Protein AF-A0A2E7RHI5-F1 (afdb_monomer_lite)

Foldseek 3Di:
DPDDQWDDQQLEIEGLDDDDDRDDLRQYQDQVLLNVCVVQLVLLFLVVLCNVCVVLLVDDLVVLCCFAEEEEDGNSLVVQSVSVSSNHVAYEYQYDPVSVVSSVSSPGDHHYDVDLVRPDPPAAGLEYEYGASQHDGDVVSVVSNVNRYDVNRDYHYGNYDPVCVVVNCVVVVVVVDDDPDDDDDPPPDD

Radius of gyration: 15.94 Å; chains: 1; bounding box: 48×42×31 Å

Sequence (190 aa):
MTSPESIAIGHIHLRWGGTETVPGESIAVELAEAADCRERWESDGALHALQAISPLSALPLEERNRLGILAVGPGAALTGLIAEALGCSRVDLVLHPDDRAAYQAAGGRATLHSRLEGVPDGRFFHYALQGCGNGEPDMNDSNLLRRRLKPEGTLTLFGFPESKLMEIFQSYSKLGFSLRGSGFQSLSMV

Secondary structure (DSSP, 8-state):
-PPPSEEEETTEEEESS--PPPPTT-EEEE-GGGGGGHHHHHHTTHHHHHHHHGGGGGS-HHHHTT-EEEEEETTHHHHHHHHHHTT-SEEEEEE-GGGHHHHHHTT--SEEESSGGGSPTT--EEEEEEE-TTSPPPHHHHHHHHHHEEEEEEEEEES--GGGHHHHHHHHHHTTPPP-----------

Structure (mmCIF, N/CA/C/O backbone):
data_AF-A0A2E7RHI5-F1
#
_entry.id   AF-A0A2E7RHI5-F1
#
loop_
_atom_site.group_PDB
_atom_site.id
_atom_site.type_symbol
_atom_site.label_atom_id
_atom_site.label_alt_id
_atom_site.label_comp_id
_atom_site.label_asym_id
_atom_site.label_entity_id
_atom_site.label_seq_id
_atom_site.pdbx_PDB_ins_code
_atom_site.Cartn_x
_atom_site.Cartn_y
_atom_site.Cartn_z
_atom_site.occupancy
_atom_site.B_iso_or_equiv
_atom_site.auth_seq_id
_atom_site.auth_comp_id
_atom_site.auth_asym_id
_atom_site.auth_atom_id
_atom_site.pdbx_PDB_model_num
ATOM 1 N N . MET A 1 1 ? 24.697 -2.525 -12.713 1.00 44.09 1 MET A N 1
ATOM 2 C CA . MET A 1 1 ? 24.601 -3.609 -11.711 1.00 44.09 1 MET A CA 1
ATOM 3 C C . MET A 1 1 ? 23.267 -4.295 -11.923 1.00 44.09 1 MET A C 1
ATOM 5 O O . MET A 1 1 ? 22.289 -3.586 -12.091 1.00 44.09 1 MET A O 1
ATOM 9 N N . THR A 1 2 ? 23.222 -5.624 -11.995 1.00 57.03 2 THR A N 1
ATOM 10 C CA . THR A 1 2 ? 21.953 -6.367 -12.032 1.00 57.03 2 THR A CA 1
ATOM 11 C C . THR A 1 2 ? 21.270 -6.238 -10.675 1.00 57.03 2 THR A C 1
ATOM 13 O O . THR A 1 2 ? 21.899 -6.513 -9.652 1.00 57.03 2 THR A O 1
ATOM 16 N N . SER A 1 3 ? 20.016 -5.786 -10.655 1.00 63.25 3 SER A N 1
ATOM 17 C CA . SER A 1 3 ? 19.227 -5.710 -9.425 1.00 63.25 3 SER A CA 1
ATOM 18 C C . SER A 1 3 ? 19.093 -7.111 -8.810 1.00 63.25 3 SER A C 1
ATOM 20 O O . SER A 1 3 ? 18.904 -8.075 -9.554 1.00 63.25 3 SER A O 1
ATOM 22 N N . PRO A 1 4 ? 19.211 -7.262 -7.478 1.00 72.94 4 PRO A N 1
ATOM 23 C CA . PRO A 1 4 ? 19.231 -8.579 -6.840 1.00 72.94 4 PRO A CA 1
ATOM 24 C C . PRO A 1 4 ? 17.923 -9.330 -7.107 1.00 72.94 4 PRO A C 1
ATOM 26 O O . PRO A 1 4 ? 16.859 -8.713 -7.095 1.00 72.94 4 PRO A O 1
ATOM 29 N N . GLU A 1 5 ? 17.975 -10.642 -7.355 1.00 81.25 5 GLU A N 1
ATOM 30 C CA . GLU A 1 5 ? 16.782 -11.462 -7.656 1.00 81.25 5 GLU A CA 1
ATOM 31 C C . GLU A 1 5 ? 15.787 -11.510 -6.484 1.00 81.25 5 GLU A C 1
ATOM 33 O O . GLU A 1 5 ? 14.586 -11.708 -6.688 1.00 81.25 5 GLU A O 1
ATOM 38 N N . SER A 1 6 ? 16.271 -11.244 -5.269 1.00 84.88 6 SER A N 1
ATOM 39 C CA . SER A 1 6 ? 15.478 -11.124 -4.053 1.00 84.88 6 SER A CA 1
ATOM 40 C C . SER A 1 6 ? 15.732 -9.789 -3.330 1.00 84.88 6 SER A C 1
ATOM 42 O O . SER A 1 6 ? 16.841 -9.253 -3.326 1.00 84.88 6 SER A O 1
ATOM 44 N N . ILE A 1 7 ? 14.686 -9.219 -2.723 1.00 89.56 7 ILE A N 1
ATOM 45 C CA . ILE A 1 7 ? 14.771 -8.055 -1.822 1.00 89.56 7 ILE A CA 1
ATOM 46 C C . ILE A 1 7 ? 14.097 -8.425 -0.501 1.00 89.56 7 ILE A C 1
ATOM 48 O O . ILE A 1 7 ? 12.946 -8.857 -0.499 1.00 89.56 7 ILE A O 1
ATOM 52 N N . ALA A 1 8 ? 14.781 -8.209 0.624 1.00 89.56 8 ALA A N 1
ATOM 53 C CA . ALA A 1 8 ? 14.214 -8.399 1.957 1.00 89.56 8 ALA A CA 1
ATOM 54 C C . ALA A 1 8 ? 13.895 -7.052 2.623 1.00 89.56 8 ALA A C 1
ATOM 56 O O . ALA A 1 8 ? 14.754 -6.173 2.698 1.00 89.56 8 ALA A O 1
ATOM 57 N N . ILE A 1 9 ? 12.673 -6.907 3.142 1.00 88.75 9 ILE A N 1
ATOM 58 C CA . ILE A 1 9 ? 12.260 -5.789 4.001 1.00 88.75 9 ILE A CA 1
ATOM 59 C C . ILE A 1 9 ? 11.602 -6.369 5.253 1.00 88.75 9 ILE A C 1
ATOM 61 O O . ILE A 1 9 ? 10.493 -6.904 5.203 1.00 88.75 9 ILE A O 1
ATOM 65 N N . GLY A 1 10 ? 12.300 -6.285 6.388 1.00 86.69 10 GLY A N 1
ATOM 66 C CA . GLY A 1 10 ? 11.888 -6.990 7.603 1.00 86.69 10 GLY A CA 1
ATOM 67 C C . GLY A 1 10 ? 11.864 -8.504 7.371 1.00 86.69 10 GLY A C 1
ATOM 68 O O . GLY A 1 10 ? 12.845 -9.063 6.890 1.00 86.69 10 GLY A O 1
ATOM 69 N N . HIS A 1 11 ? 10.738 -9.154 7.678 1.00 90.69 11 HIS A N 1
ATOM 70 C CA . HIS A 1 11 ? 10.529 -10.590 7.431 1.00 90.69 11 HIS A CA 1
ATOM 71 C C . HIS A 1 11 ? 9.849 -10.890 6.086 1.00 90.69 11 HIS A C 1
ATOM 73 O O . HIS A 1 11 ? 9.398 -12.010 5.864 1.00 90.69 11 HIS A O 1
ATOM 79 N N . ILE A 1 12 ? 9.724 -9.907 5.193 1.00 93.12 12 ILE A N 1
ATOM 80 C CA . ILE A 1 12 ? 9.097 -10.084 3.879 1.00 93.12 12 ILE A CA 1
ATOM 81 C C . ILE A 1 12 ? 10.193 -10.158 2.821 1.00 93.12 12 ILE A C 1
ATOM 83 O O . ILE A 1 12 ? 11.026 -9.257 2.723 1.00 93.12 12 ILE A O 1
ATOM 87 N N . HIS A 1 13 ? 10.175 -11.223 2.023 1.00 93.25 13 HIS A N 1
ATOM 88 C CA . HIS A 1 13 ? 11.118 -11.464 0.937 1.00 93.25 13 HIS A CA 1
ATOM 89 C C . HIS A 1 13 ? 10.384 -11.388 -0.400 1.00 93.25 13 HIS A C 1
ATOM 91 O O . HIS A 1 13 ? 9.604 -12.275 -0.743 1.00 93.25 13 HIS A O 1
ATOM 97 N N . LEU A 1 14 ? 10.649 -10.327 -1.156 1.00 93.19 14 LEU A N 1
ATOM 98 C CA . LEU A 1 14 ? 10.195 -10.177 -2.532 1.00 93.19 14 LEU A CA 1
ATOM 99 C C . LEU A 1 14 ? 11.112 -10.991 -3.441 1.00 93.19 14 LEU A C 1
ATOM 101 O O . LEU A 1 14 ? 12.323 -10.764 -3.439 1.00 93.19 14 LEU A O 1
ATOM 105 N N . ARG A 1 15 ? 10.551 -11.921 -4.210 1.00 92.25 15 ARG A N 1
ATOM 106 C CA . ARG A 1 15 ? 11.302 -12.814 -5.095 1.00 92.25 15 ARG A CA 1
ATOM 107 C C . ARG A 1 15 ? 10.907 -12.575 -6.538 1.00 92.25 15 ARG A C 1
ATOM 109 O O . ARG A 1 15 ? 9.865 -13.027 -6.993 1.00 92.25 15 ARG A O 1
ATOM 116 N N . TRP A 1 16 ? 11.759 -11.867 -7.261 1.00 89.81 16 TRP A N 1
ATOM 117 C CA . TRP A 1 16 ? 11.570 -11.567 -8.681 1.00 89.81 16 TRP A CA 1
ATOM 118 C C . TRP A 1 16 ? 12.073 -12.697 -9.588 1.00 89.81 16 TRP A C 1
ATOM 120 O O . TRP A 1 16 ? 11.851 -12.669 -10.793 1.00 89.81 16 TRP A O 1
ATOM 130 N N . GLY A 1 17 ? 12.748 -13.689 -9.005 1.00 85.00 17 GLY A N 1
ATOM 131 C CA . GLY A 1 17 ? 13.286 -14.870 -9.664 1.00 85.00 17 GLY A CA 1
ATOM 132 C C . GLY A 1 17 ? 14.095 -15.728 -8.687 1.00 85.00 17 GLY A C 1
ATOM 133 O O . GLY A 1 17 ? 14.099 -15.482 -7.477 1.00 85.00 17 GLY A O 1
ATOM 134 N N . GLY A 1 18 ? 14.779 -16.736 -9.229 1.00 75.44 18 GLY A N 1
ATOM 135 C CA . GLY A 1 18 ? 15.739 -17.560 -8.492 1.00 75.44 18 GLY A CA 1
ATOM 136 C C . GLY A 1 18 ? 15.124 -18.650 -7.607 1.00 75.44 18 GLY A C 1
ATOM 137 O O . GLY A 1 18 ? 13.931 -18.668 -7.302 1.00 75.44 18 GLY A O 1
ATOM 138 N N . THR A 1 19 ? 15.962 -19.594 -7.173 1.00 68.44 19 THR A N 1
ATOM 139 C CA . THR A 1 19 ? 15.580 -20.732 -6.310 1.00 68.44 19 THR A CA 1
ATOM 140 C C . THR A 1 19 ? 16.016 -20.551 -4.855 1.00 68.44 19 THR A C 1
ATOM 142 O O . THR A 1 19 ? 16.076 -21.531 -4.112 1.00 68.44 19 THR A O 1
ATOM 145 N N . GLU A 1 20 ? 16.372 -19.329 -4.447 1.00 70.50 20 GLU A N 1
ATOM 146 C CA . GLU A 1 20 ? 16.804 -19.050 -3.077 1.00 70.50 20 GLU A CA 1
ATOM 147 C C . GLU A 1 20 ? 15.734 -19.464 -2.062 1.00 70.50 20 GLU A C 1
ATOM 149 O O . GLU A 1 20 ? 14.552 -19.134 -2.182 1.00 70.50 20 GLU A O 1
ATOM 154 N N . THR A 1 21 ? 16.161 -20.199 -1.038 1.00 75.69 21 THR A N 1
ATOM 155 C CA . THR A 1 21 ? 15.304 -20.584 0.080 1.00 75.69 21 THR A CA 1
ATOM 156 C C . THR A 1 21 ? 15.100 -19.395 1.006 1.00 75.69 21 THR A C 1
ATOM 158 O O . THR A 1 21 ? 16.069 -18.829 1.515 1.00 75.69 21 THR A O 1
ATOM 161 N N . VAL A 1 22 ? 13.841 -19.046 1.265 1.00 79.25 22 VAL A N 1
ATOM 162 C CA . VAL A 1 22 ? 13.491 -17.982 2.209 1.00 79.25 22 VAL A CA 1
ATOM 163 C C . VAL A 1 22 ? 13.809 -18.437 3.647 1.00 79.25 22 VAL A C 1
ATOM 165 O O . VAL A 1 22 ? 13.427 -19.548 4.020 1.00 79.25 22 VAL A O 1
ATOM 168 N N . PRO A 1 23 ? 14.528 -17.637 4.460 1.00 77.69 23 PRO A N 1
ATOM 169 C CA . PRO A 1 23 ? 14.948 -18.060 5.795 1.00 77.69 23 PRO A CA 1
ATOM 170 C C . PRO A 1 23 ? 13.786 -18.192 6.793 1.00 77.69 23 PRO A C 1
ATOM 172 O O . PRO A 1 23 ? 13.017 -17.254 6.979 1.00 77.69 23 PRO A O 1
ATOM 175 N N . GLY A 1 24 ? 13.735 -19.301 7.536 1.00 79.00 24 GLY A N 1
ATOM 176 C CA . GLY A 1 24 ? 12.932 -19.424 8.762 1.00 79.00 24 GLY A CA 1
ATOM 177 C C . GLY A 1 24 ? 11.432 -19.145 8.585 1.00 79.00 24 GLY A C 1
ATOM 178 O O . GLY A 1 24 ? 10.781 -19.759 7.747 1.00 79.00 24 GLY A O 1
ATOM 179 N N . GLU A 1 25 ? 10.891 -18.242 9.411 1.00 80.88 25 GLU A N 1
ATOM 180 C CA . GLU A 1 25 ? 9.471 -17.832 9.433 1.00 80.88 25 GLU A CA 1
ATOM 181 C C . GLU A 1 25 ? 9.158 -16.647 8.496 1.00 80.88 25 GLU A C 1
ATOM 183 O O . GLU A 1 25 ? 8.088 -16.040 8.581 1.00 80.88 25 GLU A O 1
ATOM 188 N N . SER A 1 26 ? 10.091 -16.282 7.614 1.00 88.88 26 SER A N 1
ATOM 189 C CA . SER A 1 26 ? 9.889 -15.182 6.675 1.00 88.88 26 SER A CA 1
ATOM 190 C C . SER A 1 26 ? 8.791 -15.480 5.646 1.00 88.88 26 SER A C 1
ATOM 192 O O . SER A 1 26 ? 8.547 -16.616 5.241 1.00 88.88 26 SER A O 1
ATOM 194 N N . ILE A 1 27 ? 8.140 -14.415 5.183 1.00 90.94 27 ILE A N 1
ATOM 195 C CA . ILE A 1 27 ? 7.039 -14.454 4.223 1.00 90.94 27 ILE A CA 1
ATOM 196 C C . ILE A 1 27 ? 7.605 -14.202 2.828 1.00 90.94 27 ILE A C 1
ATOM 198 O O . ILE A 1 27 ? 8.118 -13.119 2.542 1.00 90.94 27 ILE A O 1
ATOM 202 N N . ALA A 1 28 ? 7.501 -15.203 1.959 1.00 91.75 28 ALA A N 1
ATOM 203 C CA . ALA A 1 28 ? 7.870 -15.091 0.555 1.00 91.75 28 ALA A CA 1
ATOM 204 C C . ALA A 1 28 ? 6.733 -14.456 -0.260 1.00 91.75 28 ALA A C 1
ATOM 206 O O . ALA A 1 28 ? 5.575 -14.855 -0.127 1.00 91.75 28 ALA A O 1
ATOM 207 N N . VAL A 1 29 ? 7.071 -13.506 -1.131 1.00 93.69 29 VAL A N 1
ATOM 208 C CA . VAL A 1 29 ? 6.172 -12.963 -2.155 1.00 93.69 29 VAL A CA 1
ATOM 209 C C . VAL A 1 29 ? 6.793 -13.263 -3.512 1.00 93.69 29 VAL A C 1
ATOM 211 O O . VAL A 1 29 ? 7.808 -12.670 -3.876 1.00 93.69 29 VAL A O 1
ATOM 214 N N . GLU A 1 30 ? 6.204 -14.211 -4.234 1.00 93.19 30 GLU A N 1
ATOM 215 C CA . GLU A 1 30 ? 6.681 -14.635 -5.551 1.00 93.19 30 GLU A CA 1
ATOM 216 C C . GLU A 1 30 ? 6.196 -13.650 -6.623 1.00 93.19 30 GLU A C 1
ATOM 218 O O . GLU A 1 30 ? 4.999 -13.421 -6.781 1.00 93.19 30 GLU A O 1
ATOM 223 N N . LEU A 1 31 ? 7.139 -13.049 -7.347 1.00 94.12 31 LEU A N 1
ATOM 224 C CA . LEU A 1 31 ? 6.921 -11.951 -8.294 1.00 94.12 31 LEU A CA 1
ATOM 225 C C . LEU A 1 31 ? 7.542 -12.222 -9.671 1.00 94.12 31 LEU A C 1
ATOM 227 O O . LEU A 1 31 ? 7.624 -11.306 -10.485 1.00 94.12 31 LEU A O 1
ATOM 231 N N . ALA A 1 32 ? 7.976 -13.456 -9.950 1.00 93.31 32 ALA A N 1
ATOM 232 C CA . ALA A 1 32 ? 8.596 -13.818 -11.229 1.00 93.31 32 ALA A CA 1
ATOM 233 C C . ALA A 1 32 ? 7.702 -13.470 -12.436 1.00 93.31 32 ALA A C 1
ATOM 235 O O . ALA A 1 32 ? 8.167 -12.869 -13.399 1.00 93.31 32 ALA A O 1
ATOM 236 N N . GLU A 1 33 ? 6.398 -13.741 -12.337 1.00 93.50 33 GLU A N 1
ATOM 237 C CA . GLU A 1 33 ? 5.397 -13.424 -13.373 1.00 93.50 33 GLU A CA 1
ATOM 238 C C . GLU A 1 33 ? 5.126 -11.913 -13.535 1.00 93.50 33 GLU A C 1
ATOM 240 O O . GLU A 1 33 ? 4.455 -11.490 -14.474 1.00 93.50 33 GLU A O 1
ATOM 245 N N . ALA A 1 34 ? 5.634 -11.081 -12.621 1.00 93.00 34 ALA A N 1
ATOM 246 C CA . ALA A 1 34 ? 5.532 -9.622 -12.658 1.00 93.00 34 ALA A CA 1
ATOM 247 C C . ALA A 1 34 ? 6.905 -8.930 -12.748 1.00 93.00 34 ALA A C 1
ATOM 249 O O . ALA A 1 34 ? 6.989 -7.716 -12.541 1.00 93.00 34 ALA A O 1
ATOM 250 N N . ALA A 1 35 ? 7.976 -9.672 -13.063 1.00 91.69 35 ALA A N 1
ATOM 251 C CA . ALA A 1 35 ? 9.350 -9.167 -13.067 1.00 91.69 35 ALA A CA 1
ATOM 252 C C . ALA A 1 35 ? 9.547 -7.938 -13.969 1.00 91.69 35 ALA A C 1
ATOM 254 O O . ALA A 1 35 ? 10.253 -7.006 -13.581 1.00 91.69 35 ALA A O 1
ATOM 255 N N . ASP A 1 36 ? 8.845 -7.875 -15.102 1.00 91.81 36 ASP A N 1
ATOM 256 C CA . ASP A 1 36 ? 8.910 -6.749 -16.044 1.00 91.81 36 ASP A CA 1
ATOM 257 C C . ASP A 1 36 ? 8.411 -5.420 -15.445 1.00 91.81 36 ASP A C 1
ATOM 259 O O . ASP A 1 36 ? 8.751 -4.345 -15.933 1.00 91.81 36 ASP A O 1
ATOM 263 N N . CYS A 1 37 ? 7.612 -5.464 -14.373 1.00 92.44 37 CYS A N 1
ATOM 264 C CA . CYS A 1 37 ? 7.096 -4.268 -13.701 1.00 92.44 37 CYS A CA 1
ATOM 265 C C . CYS A 1 37 ? 7.973 -3.792 -12.538 1.00 92.44 37 CYS A C 1
ATOM 267 O O . CYS A 1 37 ? 7.667 -2.759 -11.938 1.00 92.44 37 CYS A O 1
ATOM 269 N N . ARG A 1 38 ? 9.057 -4.511 -12.219 1.00 92.44 38 ARG A N 1
ATOM 270 C CA . ARG A 1 38 ? 9.907 -4.229 -11.058 1.00 92.44 38 ARG A CA 1
ATOM 271 C C . ARG A 1 38 ? 10.413 -2.794 -11.029 1.00 92.44 38 ARG A C 1
ATOM 273 O O . ARG A 1 38 ? 10.167 -2.090 -10.056 1.00 92.44 38 ARG A O 1
ATOM 280 N N . GLU A 1 39 ? 11.105 -2.367 -12.084 1.00 91.81 39 GLU A N 1
ATOM 281 C CA . GLU A 1 39 ? 11.724 -1.036 -12.133 1.00 91.81 39 GLU A CA 1
ATOM 282 C C . GLU A 1 39 ? 10.679 0.070 -11.978 1.00 91.81 39 GLU A C 1
ATOM 284 O O . GLU A 1 39 ? 10.902 1.042 -11.258 1.00 91.81 39 GLU A O 1
ATOM 289 N N . ARG A 1 40 ? 9.500 -0.110 -12.588 1.00 93.12 40 ARG A N 1
ATOM 290 C CA . ARG A 1 40 ? 8.394 0.839 -12.459 1.00 93.12 40 ARG A CA 1
ATOM 291 C C . ARG A 1 40 ? 7.867 0.895 -11.028 1.00 93.12 40 ARG A C 1
ATOM 293 O O . ARG A 1 40 ? 7.787 1.980 -10.470 1.00 93.12 40 ARG A O 1
ATOM 300 N N . TRP A 1 41 ? 7.563 -0.245 -10.405 1.00 93.88 41 TRP A N 1
ATOM 301 C CA . TRP A 1 41 ? 7.066 -0.267 -9.023 1.00 93.88 41 TRP A CA 1
ATOM 302 C C . TRP A 1 41 ? 8.083 0.286 -8.023 1.00 93.88 41 TRP A C 1
ATOM 304 O O . TRP A 1 41 ? 7.703 0.979 -7.078 1.00 93.88 41 TRP A O 1
ATOM 314 N N . GLU A 1 42 ? 9.372 0.010 -8.224 1.00 91.81 42 GLU A N 1
ATOM 315 C CA . GLU A 1 42 ? 10.443 0.612 -7.429 1.00 91.81 42 GLU A CA 1
ATOM 316 C C . GLU A 1 42 ? 10.478 2.136 -7.628 1.00 91.81 42 GLU A C 1
ATOM 318 O O . GLU A 1 42 ? 10.481 2.874 -6.640 1.00 91.81 42 GLU A O 1
ATOM 323 N N . SER A 1 43 ? 10.401 2.612 -8.875 1.00 90.88 43 SER A N 1
ATOM 324 C CA . SER A 1 43 ? 10.372 4.045 -9.197 1.00 90.88 43 SER A CA 1
ATOM 325 C C . SER A 1 43 ? 9.105 4.764 -8.721 1.00 90.88 43 SER A C 1
ATOM 327 O O . SER A 1 43 ? 9.163 5.964 -8.458 1.00 90.88 43 SER A O 1
ATOM 329 N N . ASP A 1 44 ? 7.982 4.060 -8.596 1.00 92.94 44 ASP A N 1
ATOM 330 C CA . ASP A 1 44 ? 6.738 4.565 -8.002 1.00 92.94 44 ASP A CA 1
ATOM 331 C C . ASP A 1 44 ? 6.799 4.585 -6.465 1.00 92.94 44 ASP A C 1
ATOM 333 O O . ASP A 1 44 ? 5.859 5.014 -5.797 1.00 92.94 44 ASP A O 1
ATOM 337 N N . GLY A 1 45 ? 7.902 4.119 -5.872 1.00 90.75 45 GLY A N 1
ATOM 338 C CA . GLY A 1 45 ? 8.131 4.124 -4.433 1.00 90.75 45 GLY A CA 1
ATOM 339 C C . GLY A 1 45 ? 7.448 2.982 -3.681 1.00 90.75 45 GLY A C 1
ATOM 340 O O . GLY A 1 45 ? 7.342 3.057 -2.455 1.00 90.75 45 GLY A O 1
ATOM 341 N N . ALA A 1 46 ? 7.016 1.913 -4.357 1.00 92.31 46 ALA A N 1
ATOM 342 C CA . ALA A 1 46 ? 6.273 0.811 -3.738 1.00 92.31 46 ALA A CA 1
ATOM 343 C C . ALA A 1 46 ? 7.056 0.079 -2.627 1.00 92.31 46 ALA A C 1
ATOM 345 O O . ALA A 1 46 ? 6.456 -0.492 -1.713 1.00 92.31 46 ALA A O 1
ATOM 346 N N . LEU A 1 47 ? 8.394 0.143 -2.633 1.00 92.25 47 LEU A N 1
ATOM 347 C CA . LEU A 1 47 ? 9.217 -0.376 -1.532 1.00 92.25 47 LEU A CA 1
ATOM 348 C C . LEU A 1 47 ? 9.015 0.403 -0.219 1.00 92.25 47 LEU A C 1
ATOM 350 O O . LEU A 1 47 ? 9.074 -0.196 0.853 1.00 92.25 47 LEU A O 1
ATOM 354 N N . HIS A 1 48 ? 8.706 1.702 -0.273 1.00 91.56 48 HIS A N 1
ATOM 355 C CA . HIS A 1 48 ? 8.355 2.482 0.921 1.00 91.56 48 HIS A CA 1
ATOM 356 C C . HIS A 1 48 ? 6.974 2.083 1.457 1.00 91.56 48 HIS A C 1
ATOM 358 O O . HIS A 1 48 ? 6.778 1.992 2.670 1.00 91.56 48 HIS A O 1
ATOM 364 N N . ALA A 1 49 ? 6.027 1.778 0.563 1.00 92.12 49 ALA A N 1
ATOM 365 C CA . ALA A 1 49 ? 4.733 1.221 0.952 1.00 92.12 49 ALA A CA 1
ATOM 366 C C . ALA A 1 49 ? 4.910 -0.126 1.674 1.00 92.12 49 ALA A C 1
ATOM 368 O O . ALA A 1 49 ? 4.321 -0.338 2.733 1.00 92.12 49 ALA A O 1
ATOM 369 N N . LEU A 1 50 ? 5.790 -0.996 1.158 1.00 92.06 50 LEU A N 1
ATOM 370 C CA . LEU A 1 50 ? 6.182 -2.240 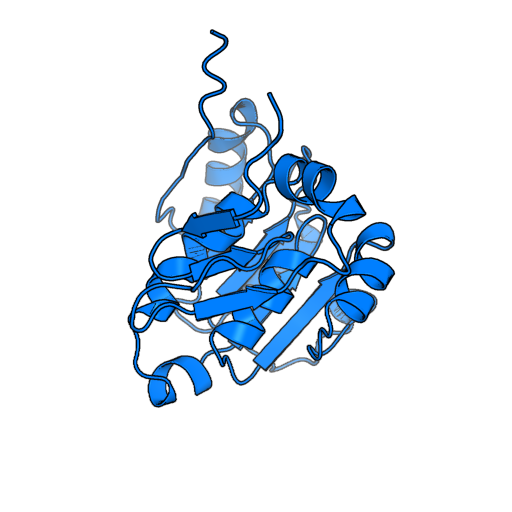1.825 1.00 92.06 50 LEU A CA 1
ATOM 371 C C . LEU A 1 50 ? 6.808 -1.971 3.199 1.00 92.06 50 LEU A C 1
ATOM 373 O O . LEU A 1 50 ? 6.388 -2.587 4.171 1.00 92.06 50 LEU A O 1
ATOM 377 N N . GLN A 1 51 ? 7.759 -1.042 3.319 1.00 91.69 51 GLN A N 1
ATOM 378 C CA . GLN A 1 51 ? 8.355 -0.693 4.616 1.00 91.69 51 GLN A CA 1
ATOM 379 C C . GLN A 1 51 ? 7.293 -0.295 5.647 1.00 91.69 51 GLN A C 1
ATOM 381 O O . GLN A 1 51 ? 7.366 -0.755 6.786 1.00 91.69 51 GLN A O 1
ATOM 386 N N . ALA A 1 52 ? 6.281 0.477 5.242 1.00 92.31 52 ALA A N 1
ATOM 387 C CA . ALA A 1 52 ? 5.206 0.922 6.126 1.00 92.31 52 ALA A CA 1
ATOM 388 C C . ALA A 1 52 ? 4.340 -0.229 6.670 1.00 92.31 52 ALA A C 1
ATOM 390 O O . ALA A 1 52 ? 3.902 -0.167 7.819 1.00 92.31 52 ALA A O 1
ATOM 391 N N . ILE A 1 53 ? 4.110 -1.281 5.878 1.00 93.50 53 ILE A N 1
ATOM 392 C CA . ILE A 1 53 ? 3.301 -2.443 6.291 1.00 93.50 53 ILE A CA 1
ATOM 393 C C . ILE A 1 53 ? 4.139 -3.647 6.729 1.00 93.50 53 ILE A C 1
ATOM 395 O O . ILE A 1 53 ? 3.593 -4.602 7.274 1.00 93.50 53 ILE A O 1
ATOM 399 N N . SER A 1 54 ? 5.461 -3.610 6.549 1.00 93.31 54 SER A N 1
ATOM 400 C CA . SER A 1 54 ? 6.353 -4.710 6.923 1.00 93.31 54 SER A CA 1
ATOM 401 C C . SER A 1 54 ? 6.288 -5.099 8.403 1.00 93.31 54 SER A C 1
ATOM 403 O O . SER A 1 54 ? 6.314 -6.300 8.663 1.00 93.31 54 SER A O 1
ATOM 405 N N . PRO A 1 55 ? 6.086 -4.187 9.383 1.00 93.50 55 PRO A N 1
ATOM 406 C CA . PRO A 1 55 ? 5.958 -4.586 10.785 1.00 93.50 55 PRO A CA 1
ATOM 407 C C 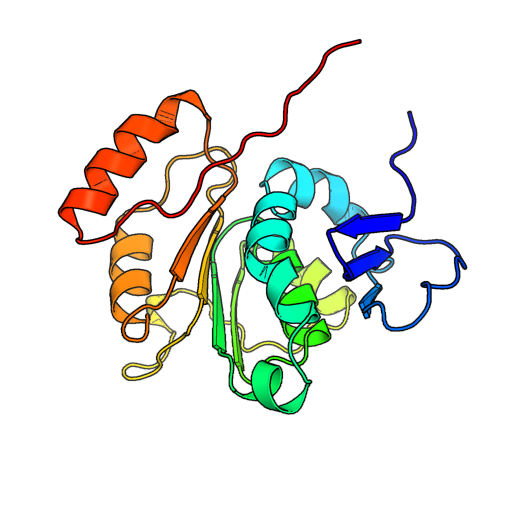. PRO A 1 55 ? 4.770 -5.515 11.052 1.00 93.50 55 PRO A C 1
ATOM 409 O O . PRO A 1 55 ? 4.771 -6.233 12.050 1.00 93.50 55 PRO A O 1
ATOM 412 N N . LEU A 1 56 ? 3.770 -5.548 10.159 1.00 94.44 56 LEU A N 1
ATOM 413 C CA . LEU A 1 56 ? 2.647 -6.474 10.277 1.00 94.44 56 LEU A CA 1
ATOM 414 C C . LEU A 1 56 ? 3.102 -7.930 10.246 1.00 94.44 56 LEU A C 1
ATOM 416 O O . LEU A 1 56 ? 2.445 -8.754 10.871 1.00 94.44 56 LEU A O 1
ATOM 420 N N . SER A 1 57 ? 4.220 -8.255 9.587 1.00 93.69 57 SER A N 1
ATOM 421 C CA . SER A 1 57 ? 4.746 -9.624 9.528 1.00 93.69 57 SER A CA 1
ATOM 422 C C . SER A 1 57 ? 5.111 -10.189 10.902 1.00 93.69 57 SER A C 1
ATOM 424 O O . SER A 1 57 ? 5.163 -11.403 11.053 1.00 93.69 57 SER A O 1
ATOM 426 N N . ALA A 1 58 ? 5.363 -9.328 11.894 1.00 93.06 58 ALA A N 1
ATOM 427 C CA . ALA A 1 58 ? 5.666 -9.739 13.262 1.00 93.06 58 ALA A CA 1
ATOM 428 C C . ALA A 1 58 ? 4.413 -10.148 14.061 1.00 93.06 58 ALA A C 1
ATOM 430 O O . ALA A 1 58 ? 4.530 -10.705 15.151 1.00 93.06 58 ALA A O 1
ATOM 431 N N . LEU A 1 59 ? 3.210 -9.863 13.550 1.00 93.56 59 LEU A N 1
ATOM 432 C CA . LEU A 1 59 ? 1.961 -10.227 14.211 1.00 93.56 59 LEU A CA 1
ATOM 433 C C . LEU A 1 59 ? 1.572 -11.687 13.905 1.00 93.56 59 LEU A C 1
ATOM 435 O O . LEU A 1 59 ? 1.739 -12.155 12.769 1.00 93.56 59 LEU A O 1
ATOM 439 N N . PRO A 1 60 ? 0.954 -12.403 14.866 1.00 94.12 60 PRO A N 1
ATOM 440 C CA . PRO A 1 60 ? 0.334 -13.699 14.603 1.00 94.12 60 PRO A CA 1
ATOM 441 C C . PRO A 1 60 ? -0.653 -13.628 13.433 1.00 94.12 60 PRO A C 1
ATOM 443 O O . PRO A 1 60 ? -1.308 -12.607 13.217 1.00 94.12 60 PRO A O 1
ATOM 446 N N . LEU A 1 61 ? -0.798 -14.723 12.680 1.00 93.75 61 LEU A N 1
ATOM 447 C CA . LEU A 1 61 ? -1.712 -14.771 11.529 1.00 93.75 61 LEU A CA 1
ATOM 448 C C . LEU A 1 61 ? -3.156 -14.402 11.915 1.00 93.75 61 LEU A C 1
ATOM 450 O O . LEU A 1 61 ? -3.844 -13.739 11.145 1.00 93.75 61 LEU A O 1
ATOM 454 N N . GLU A 1 62 ? -3.594 -14.779 13.117 1.00 96.25 62 GLU A N 1
ATOM 455 C CA . GLU A 1 62 ? -4.917 -14.434 13.647 1.00 96.25 62 GLU A CA 1
ATOM 456 C C . GLU A 1 62 ? -5.123 -12.929 13.854 1.00 96.25 62 GLU A C 1
ATOM 458 O O . GLU A 1 62 ? -6.238 -12.445 13.724 1.00 96.25 62 GLU A O 1
ATOM 463 N N . GLU A 1 63 ? -4.070 -12.169 14.147 1.00 96.19 63 GLU A N 1
ATOM 464 C CA . GLU A 1 63 ? -4.148 -10.707 14.248 1.00 96.19 63 GLU A CA 1
ATOM 465 C C . GLU A 1 63 ? -4.110 -10.085 12.849 1.00 96.19 63 GLU A C 1
ATOM 467 O O . GLU A 1 63 ? -4.944 -9.242 12.506 1.00 96.19 63 GLU A O 1
ATOM 472 N N . ARG A 1 64 ? -3.197 -10.564 11.989 1.00 95.81 64 ARG A N 1
ATOM 473 C CA . ARG A 1 64 ? -3.070 -10.104 10.595 1.00 95.81 64 ARG A CA 1
ATOM 474 C C . ARG A 1 64 ? -4.366 -10.290 9.819 1.00 95.81 64 ARG A C 1
ATOM 476 O O . ARG A 1 64 ? -4.777 -9.386 9.092 1.00 95.81 64 ARG A O 1
ATOM 483 N N . ASN A 1 65 ? -5.062 -11.405 10.033 1.00 95.50 65 ASN A N 1
ATOM 484 C CA . ASN A 1 65 ? -6.329 -11.693 9.372 1.00 95.50 65 ASN A CA 1
ATOM 485 C C . ASN A 1 65 ? -7.462 -10.740 9.787 1.00 95.50 65 ASN A C 1
ATOM 487 O O . ASN A 1 65 ? -8.486 -10.695 9.120 1.00 95.50 65 ASN A O 1
ATOM 491 N N . ARG A 1 66 ? -7.317 -9.930 10.836 1.00 95.75 66 ARG A N 1
ATOM 492 C CA . ARG A 1 66 ? -8.329 -8.927 11.215 1.00 95.75 66 ARG A CA 1
ATOM 493 C C . ARG A 1 66 ? -8.085 -7.593 10.530 1.00 95.75 66 ARG A C 1
ATOM 495 O O . ARG A 1 66 ? -8.950 -6.715 10.577 1.00 95.75 66 ARG A O 1
ATOM 502 N N . LEU A 1 67 ? -6.923 -7.441 9.897 1.00 97.12 67 LEU A N 1
ATOM 503 C CA . LEU A 1 67 ? -6.504 -6.219 9.242 1.00 97.12 67 LEU A CA 1
ATOM 504 C C . LEU A 1 67 ? -7.129 -6.084 7.858 1.00 97.12 67 LEU A C 1
ATOM 506 O O . LEU A 1 67 ? -7.443 -7.050 7.163 1.00 97.12 67 LEU A O 1
ATOM 510 N N . GLY A 1 68 ? -7.313 -4.823 7.489 1.00 97.38 68 GLY A N 1
ATOM 511 C CA . GLY A 1 68 ? -7.903 -4.409 6.231 1.00 97.38 68 GLY A CA 1
ATOM 512 C C . GLY A 1 68 ? -7.017 -3.340 5.627 1.00 97.38 68 GLY A C 1
ATOM 513 O O . GLY A 1 68 ? -6.695 -2.373 6.326 1.00 97.38 68 GLY 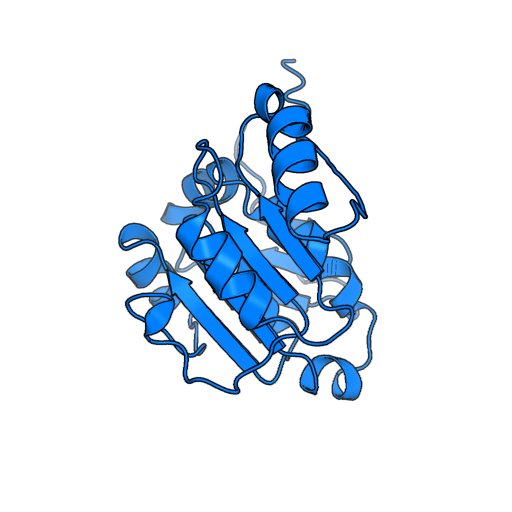A O 1
ATOM 514 N N . ILE A 1 69 ? -6.646 -3.532 4.369 1.00 98.06 69 ILE A N 1
ATOM 515 C CA . ILE A 1 69 ? -5.745 -2.666 3.618 1.00 98.06 69 ILE A CA 1
ATOM 516 C C . ILE A 1 69 ? -6.465 -2.175 2.363 1.00 98.06 69 ILE A C 1
ATOM 518 O O . ILE A 1 69 ? -7.102 -2.957 1.658 1.00 98.06 69 ILE A O 1
ATOM 522 N N . LEU A 1 70 ? -6.368 -0.874 2.109 1.00 98.38 70 LEU A N 1
ATOM 523 C CA . LEU A 1 70 ? -6.790 -0.238 0.869 1.00 98.38 70 LEU A CA 1
ATOM 524 C C . LEU A 1 70 ? -5.570 0.422 0.231 1.00 98.38 70 LEU A C 1
ATOM 526 O O . LEU A 1 70 ? -4.978 1.297 0.853 1.00 98.38 70 LEU A O 1
ATOM 530 N N . ALA A 1 71 ? -5.193 0.029 -0.983 1.00 97.88 71 ALA A N 1
ATOM 531 C CA . ALA A 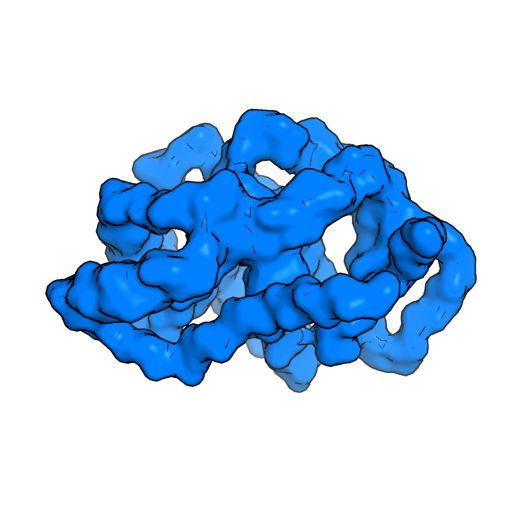1 71 ? -4.096 0.677 -1.704 1.00 97.88 71 ALA A CA 1
ATOM 532 C C . ALA A 1 71 ? -4.571 1.237 -3.048 1.00 97.88 71 ALA A C 1
ATOM 534 O O . ALA A 1 71 ? -5.351 0.600 -3.759 1.00 97.88 71 ALA A O 1
ATOM 535 N N . VAL A 1 72 ? -4.122 2.442 -3.389 1.00 97.56 72 VAL A N 1
ATOM 536 C CA . VAL A 1 72 ? -4.545 3.155 -4.597 1.00 97.56 72 VAL A CA 1
ATOM 537 C C . VAL A 1 72 ? -3.359 3.782 -5.321 1.00 97.56 72 VAL A C 1
ATOM 539 O O . VAL A 1 72 ? -2.390 4.194 -4.684 1.00 97.56 72 VAL A O 1
ATOM 542 N N . GLY A 1 73 ? -3.462 3.882 -6.645 1.00 95.88 73 GLY A N 1
ATOM 543 C CA . GLY A 1 73 ? -2.486 4.578 -7.485 1.00 95.88 73 GLY A CA 1
ATOM 544 C C . GLY A 1 73 ? -1.300 3.714 -7.940 1.00 95.88 73 GLY A C 1
ATOM 545 O O . GLY A 1 73 ? -1.332 2.487 -7.794 1.00 95.88 73 GLY A O 1
ATOM 546 N N . PRO A 1 74 ? -0.272 4.341 -8.543 1.00 94.75 74 PRO A N 1
ATOM 547 C CA . PRO A 1 74 ? 0.944 3.665 -9.003 1.00 94.75 74 PRO A CA 1
ATOM 548 C C . PRO A 1 74 ? 1.655 2.900 -7.880 1.00 94.75 74 PRO A C 1
ATOM 550 O O . PRO A 1 74 ? 1.751 3.385 -6.754 1.00 94.75 74 PRO A O 1
ATOM 553 N N . GLY A 1 75 ? 2.116 1.678 -8.156 1.00 92.56 75 GLY A N 1
ATOM 554 C CA . GLY A 1 75 ? 2.808 0.832 -7.174 1.00 92.56 75 GLY A CA 1
ATOM 555 C C . GLY A 1 75 ? 1.891 0.125 -6.161 1.00 92.56 75 GLY A C 1
ATOM 556 O O . GLY A 1 75 ? 2.353 -0.740 -5.412 1.00 92.56 75 GLY A O 1
ATOM 557 N N . ALA A 1 76 ? 0.580 0.404 -6.168 1.00 96.56 76 ALA A N 1
ATOM 558 C CA . ALA A 1 76 ? -0.388 -0.245 -5.279 1.00 96.56 76 ALA A CA 1
ATOM 559 C C . ALA A 1 76 ? -0.516 -1.761 -5.517 1.00 96.56 76 ALA A C 1
ATOM 561 O O . ALA A 1 76 ? -0.893 -2.495 -4.602 1.00 96.56 76 ALA A O 1
ATOM 562 N N . ALA A 1 77 ? -0.186 -2.250 -6.718 1.00 97.25 77 ALA A N 1
ATOM 563 C CA . ALA A 1 77 ? -0.196 -3.681 -7.024 1.00 97.25 77 ALA A CA 1
ATOM 564 C C . ALA A 1 77 ? 0.763 -4.474 -6.131 1.00 97.25 77 ALA A C 1
ATOM 566 O O . ALA A 1 77 ? 0.356 -5.476 -5.542 1.00 97.25 77 ALA A O 1
ATOM 567 N N . LEU A 1 78 ? 2.001 -3.994 -5.963 1.00 96.50 78 LEU A N 1
ATOM 568 C CA . LEU A 1 78 ? 2.977 -4.643 -5.089 1.00 96.50 78 LEU A CA 1
ATOM 569 C C . LEU A 1 78 ? 2.484 -4.659 -3.638 1.00 96.50 78 LEU A C 1
ATOM 571 O O . LEU A 1 78 ? 2.520 -5.697 -2.981 1.00 96.50 78 LEU A O 1
ATOM 575 N N . THR A 1 79 ? 1.954 -3.528 -3.157 1.00 95.25 79 THR A N 1
ATOM 576 C CA . THR A 1 79 ? 1.337 -3.435 -1.825 1.00 95.25 79 THR A CA 1
ATOM 577 C C . THR A 1 79 ? 0.219 -4.461 -1.642 1.00 95.25 79 THR A C 1
ATOM 579 O O . THR A 1 79 ? 0.148 -5.098 -0.593 1.00 95.25 79 THR A O 1
ATOM 582 N N . GLY A 1 80 ? -0.630 -4.645 -2.657 1.00 97.00 80 GLY A N 1
ATOM 583 C CA . GLY A 1 80 ? -1.694 -5.643 -2.656 1.00 97.00 80 GLY A CA 1
ATOM 584 C C . GLY A 1 80 ? -1.168 -7.066 -2.488 1.00 97.00 80 GLY A C 1
ATOM 585 O O . GLY A 1 80 ? -1.578 -7.753 -1.557 1.00 97.00 80 GLY A O 1
ATOM 586 N N . LEU A 1 81 ? -0.204 -7.472 -3.320 1.00 97.62 81 LEU A N 1
ATOM 587 C CA . LEU A 1 81 ? 0.402 -8.812 -3.265 1.00 97.62 81 LEU A CA 1
ATOM 588 C C . LEU A 1 81 ? 1.030 -9.097 -1.894 1.00 97.62 81 LEU A C 1
ATOM 590 O O . LEU A 1 81 ? 0.862 -10.179 -1.333 1.00 97.62 81 LEU A O 1
ATOM 594 N N . ILE A 1 82 ? 1.700 -8.101 -1.313 1.00 96.19 82 ILE A N 1
ATOM 595 C CA . ILE A 1 82 ? 2.283 -8.206 0.027 1.00 96.19 82 ILE A CA 1
ATOM 596 C C . ILE A 1 82 ? 1.193 -8.332 1.094 1.00 96.19 82 ILE A C 1
ATOM 598 O O . ILE A 1 82 ? 1.293 -9.191 1.964 1.00 96.19 82 ILE A O 1
ATOM 602 N N . ALA A 1 83 ? 0.156 -7.493 1.051 1.00 96.88 83 ALA A N 1
ATOM 603 C CA . ALA A 1 83 ? -0.952 -7.536 2.004 1.00 96.88 83 ALA A CA 1
ATOM 604 C C . ALA A 1 83 ? -1.655 -8.905 2.007 1.00 96.88 83 ALA A C 1
ATOM 606 O O . ALA A 1 83 ? -2.026 -9.427 3.061 1.00 96.88 83 ALA A O 1
ATOM 607 N N . GLU A 1 84 ? -1.795 -9.511 0.830 1.00 96.94 84 GLU A N 1
ATOM 608 C CA . GLU A 1 84 ? -2.331 -10.860 0.678 1.00 96.94 84 GLU A CA 1
ATOM 609 C C . GLU A 1 84 ? -1.384 -11.926 1.234 1.00 96.94 84 GLU A C 1
ATOM 611 O O . GLU A 1 84 ? -1.833 -12.812 1.962 1.00 96.94 84 GLU A O 1
ATOM 616 N N . ALA A 1 85 ? -0.080 -11.828 0.958 1.00 95.44 85 ALA A N 1
ATOM 617 C CA . ALA A 1 85 ? 0.930 -12.736 1.509 1.00 95.44 85 ALA A CA 1
ATOM 618 C C . ALA A 1 85 ? 1.051 -12.622 3.041 1.00 95.44 85 ALA A C 1
ATOM 620 O O . ALA A 1 85 ? 1.272 -13.612 3.739 1.00 95.44 85 ALA A O 1
ATOM 621 N N . LEU A 1 86 ? 0.828 -11.424 3.589 1.00 95.19 86 LEU A N 1
ATOM 622 C CA . LEU A 1 86 ? 0.705 -11.181 5.024 1.00 95.19 86 LEU A CA 1
ATOM 623 C C . LEU A 1 86 ? -0.545 -11.845 5.629 1.00 95.19 86 LEU A C 1
ATOM 625 O O . LEU A 1 86 ? -0.610 -11.977 6.849 1.00 95.19 86 LEU A O 1
ATOM 629 N N . GLY A 1 87 ? -1.516 -12.283 4.827 1.00 95.94 87 GLY A N 1
ATOM 630 C CA . GLY A 1 87 ? -2.739 -12.924 5.308 1.00 95.94 87 GLY A CA 1
ATOM 631 C C . GLY A 1 87 ? -3.797 -11.942 5.813 1.00 95.94 87 GLY A C 1
ATOM 632 O O . GLY A 1 87 ? -4.646 -12.329 6.616 1.00 95.94 87 GLY A O 1
ATOM 633 N N . CYS A 1 88 ? -3.767 -10.678 5.375 1.00 96.31 88 CYS A N 1
ATOM 634 C CA . CYS A 1 88 ? -4.830 -9.722 5.685 1.00 96.31 88 CYS A CA 1
ATOM 635 C C . CYS A 1 88 ? -6.164 -10.195 5.087 1.00 96.31 88 CYS A C 1
ATOM 637 O O . CYS A 1 88 ? -6.232 -10.514 3.902 1.00 96.31 88 CYS A O 1
ATOM 639 N N . SER A 1 89 ? -7.249 -10.225 5.876 1.00 92.62 89 SER A N 1
ATOM 640 C CA . SER A 1 89 ? -8.541 -10.744 5.376 1.00 92.62 89 SER A CA 1
ATOM 641 C C . SER A 1 89 ? -9.185 -9.864 4.322 1.00 92.62 89 SER A C 1
ATOM 643 O O . SER A 1 89 ? -10.048 -10.325 3.574 1.00 92.62 89 SER A O 1
ATOM 645 N N . ARG A 1 90 ? -8.822 -8.581 4.292 1.00 94.94 90 ARG A N 1
ATOM 646 C CA . ARG A 1 90 ? -9.387 -7.627 3.353 1.00 94.94 90 ARG A CA 1
ATOM 647 C C . ARG A 1 90 ? -8.292 -6.808 2.707 1.00 94.94 90 ARG A C 1
ATOM 649 O O . ARG A 1 90 ? -7.636 -6.009 3.370 1.00 94.94 90 ARG A O 1
ATOM 656 N N . VAL A 1 91 ? -8.173 -6.977 1.401 1.00 98.00 91 VAL A N 1
ATOM 657 C CA . VAL A 1 91 ? -7.322 -6.166 0.544 1.00 98.00 91 VAL A CA 1
ATOM 658 C C . VAL A 1 91 ? -8.210 -5.633 -0.572 1.00 98.00 91 VAL A C 1
ATOM 660 O O . VAL A 1 91 ? -8.790 -6.407 -1.337 1.00 98.00 91 VAL A O 1
ATOM 663 N N . ASP A 1 92 ? -8.358 -4.314 -0.622 1.00 98.38 92 ASP A N 1
ATOM 664 C CA . ASP A 1 92 ? -9.075 -3.599 -1.674 1.00 98.38 92 ASP A CA 1
ATOM 665 C C . ASP A 1 92 ? -8.056 -2.744 -2.440 1.00 98.38 92 ASP A C 1
ATOM 667 O O . ASP A 1 92 ? -7.212 -2.091 -1.825 1.00 98.38 92 ASP A O 1
ATOM 671 N N . LEU A 1 93 ? -8.120 -2.736 -3.772 1.00 98.38 93 LEU A N 1
ATOM 672 C CA . LEU A 1 93 ? -7.147 -2.029 -4.608 1.00 98.38 93 LEU A CA 1
ATOM 673 C C . LEU A 1 93 ? -7.829 -1.165 -5.669 1.00 98.38 93 LEU A C 1
ATOM 675 O O . LEU A 1 93 ? -8.768 -1.609 -6.332 1.00 98.38 93 LEU A O 1
ATOM 679 N N . VAL A 1 94 ? -7.302 0.039 -5.891 1.00 97.81 94 VAL A N 1
ATOM 680 C CA . VAL A 1 94 ? -7.571 0.851 -7.089 1.00 97.81 94 VAL A CA 1
ATOM 681 C C . VAL A 1 94 ? -6.257 0.982 -7.853 1.00 97.81 94 VAL A C 1
ATOM 683 O O . VAL A 1 94 ? -5.440 1.855 -7.573 1.00 97.81 94 VAL A O 1
ATOM 686 N N . LEU A 1 95 ? -6.028 0.059 -8.784 1.00 96.94 95 LEU A N 1
ATOM 687 C CA . LEU A 1 95 ? -4.752 -0.044 -9.492 1.00 96.94 95 LEU A CA 1
ATOM 688 C C . LEU A 1 95 ? -4.647 0.955 -10.642 1.00 96.94 95 LEU A C 1
ATOM 690 O O . LEU A 1 95 ? -5.613 1.129 -11.399 1.00 96.94 95 LEU A O 1
ATOM 694 N N . HIS A 1 96 ? -3.440 1.501 -10.824 1.00 93.94 96 HIS A N 1
ATOM 695 C CA . HIS A 1 96 ? -3.047 2.136 -12.079 1.00 93.94 96 HIS A CA 1
ATOM 696 C C . HIS A 1 96 ? -3.271 1.146 -13.244 1.00 93.94 96 HIS A C 1
ATOM 698 O O . HIS A 1 96 ? -3.021 -0.052 -13.066 1.00 93.94 96 HIS A O 1
ATOM 704 N N . PRO A 1 97 ? -3.766 1.583 -14.421 1.00 92.44 97 PRO A N 1
ATOM 705 C CA . PRO A 1 97 ? -4.056 0.682 -15.540 1.00 92.44 97 PRO A CA 1
ATOM 706 C C . PRO A 1 97 ? -2.892 -0.248 -15.889 1.00 92.44 97 PRO A C 1
ATOM 708 O O . PRO A 1 97 ? -3.102 -1.448 -16.067 1.00 92.44 97 PRO A O 1
ATOM 711 N N . ASP A 1 98 ? -1.673 0.288 -15.877 1.00 93.00 98 ASP A N 1
ATOM 712 C CA . ASP A 1 98 ? -0.480 -0.457 -16.269 1.00 93.00 98 ASP A CA 1
ATOM 713 C C . ASP A 1 98 ? -0.079 -1.552 -15.267 1.00 93.00 98 ASP A C 1
ATOM 715 O O . ASP A 1 98 ? 0.690 -2.450 -15.609 1.00 93.00 98 ASP A O 1
ATOM 719 N N . ASP A 1 99 ? -0.595 -1.506 -14.036 1.00 94.38 99 ASP A N 1
ATOM 720 C CA . ASP A 1 99 ? -0.276 -2.464 -12.973 1.00 94.38 99 ASP A CA 1
ATOM 721 C C . ASP A 1 99 ? -1.210 -3.680 -12.960 1.00 94.38 99 ASP A C 1
ATOM 723 O O . ASP A 1 99 ? -0.894 -4.704 -12.353 1.00 94.38 99 ASP A O 1
ATOM 727 N N . ARG A 1 100 ? -2.372 -3.594 -13.624 1.00 95.06 100 ARG A N 1
ATOM 728 C CA . ARG A 1 100 ? -3.437 -4.606 -13.511 1.00 95.06 100 ARG A CA 1
ATOM 729 C C . ARG A 1 100 ? -3.018 -5.973 -14.034 1.00 95.06 100 ARG A C 1
ATOM 731 O O . ARG A 1 100 ? -3.255 -6.970 -13.358 1.00 95.06 100 ARG A O 1
ATOM 738 N N . ALA A 1 101 ? -2.409 -6.013 -15.218 1.00 94.88 101 ALA A N 1
ATOM 739 C CA . ALA A 1 101 ? -2.001 -7.267 -15.846 1.00 94.88 101 ALA A CA 1
ATOM 740 C C . ALA A 1 101 ? -0.928 -7.983 -15.013 1.00 94.88 101 ALA A C 1
ATOM 742 O O . ALA A 1 101 ? -1.070 -9.166 -14.719 1.00 94.88 101 ALA A O 1
ATOM 743 N N . ALA A 1 102 ? 0.090 -7.249 -14.556 1.00 95.56 102 ALA A N 1
ATOM 744 C CA . ALA A 1 102 ? 1.165 -7.797 -13.733 1.00 95.56 102 ALA A CA 1
ATOM 745 C C . ALA A 1 102 ? 0.672 -8.266 -12.356 1.00 95.56 102 ALA A C 1
ATOM 747 O O . ALA A 1 102 ? 1.044 -9.344 -11.901 1.00 95.56 102 ALA A O 1
ATOM 748 N N . TYR A 1 103 ? -0.224 -7.506 -11.717 1.00 97.44 103 TYR A N 1
ATOM 749 C CA . TYR A 1 103 ? -0.863 -7.920 -10.467 1.00 97.44 103 TYR A CA 1
ATOM 750 C C . TYR A 1 103 ? -1.616 -9.253 -10.611 1.00 97.44 103 TYR A C 1
ATOM 752 O O . TYR A 1 103 ? -1.508 -10.134 -9.759 1.00 97.44 103 TYR A O 1
ATOM 760 N N . GLN A 1 104 ? -2.365 -9.413 -11.705 1.00 96.69 104 GLN A N 1
ATOM 761 C CA . GLN A 1 104 ? -3.101 -10.645 -11.993 1.00 96.69 104 GLN A CA 1
ATOM 762 C C . GLN A 1 104 ? -2.166 -11.813 -12.330 1.00 96.69 104 GLN A C 1
ATOM 764 O O . GLN A 1 104 ? -2.397 -12.921 -11.850 1.00 96.69 104 GLN A O 1
ATOM 769 N N . ALA A 1 105 ? -1.107 -11.571 -13.108 1.00 95.19 105 ALA A N 1
ATOM 770 C CA . ALA A 1 105 ? -0.110 -12.583 -13.459 1.00 95.19 105 ALA A CA 1
ATOM 771 C C . ALA A 1 105 ? 0.627 -13.120 -12.220 1.00 95.19 105 ALA A C 1
ATOM 773 O O . ALA A 1 105 ? 0.813 -14.326 -12.089 1.00 95.19 105 ALA A O 1
ATOM 774 N N . ALA A 1 106 ? 0.931 -12.251 -11.251 1.00 95.00 106 ALA A N 1
ATOM 775 C CA . ALA A 1 106 ? 1.500 -12.632 -9.955 1.00 95.00 106 ALA A CA 1
ATOM 776 C C . ALA A 1 106 ? 0.499 -13.317 -8.995 1.00 95.00 106 ALA A C 1
ATOM 778 O O . ALA A 1 106 ? 0.815 -13.550 -7.829 1.00 95.00 106 ALA A O 1
ATOM 779 N N . GLY A 1 107 ? -0.715 -13.643 -9.453 1.00 95.56 107 GLY A N 1
ATOM 780 C CA . GLY A 1 107 ? -1.700 -14.392 -8.672 1.00 95.56 107 GLY A CA 1
ATOM 781 C C . GLY A 1 107 ? -2.461 -13.564 -7.636 1.00 95.56 107 GLY A C 1
ATOM 782 O O . GLY A 1 107 ? -2.970 -14.129 -6.668 1.00 95.56 107 GLY A O 1
ATOM 783 N N . GLY A 1 108 ? -2.554 -12.245 -7.821 1.00 96.94 108 GLY A N 1
ATOM 784 C CA . GLY A 1 108 ? -3.326 -11.362 -6.951 1.00 96.94 108 GLY A CA 1
ATOM 785 C C . GLY A 1 108 ? -4.825 -11.703 -6.903 1.00 96.94 108 GLY A C 1
ATOM 786 O O . GLY A 1 108 ? -5.454 -11.973 -7.928 1.00 96.94 108 GLY A O 1
ATOM 787 N N . ARG A 1 109 ? -5.416 -11.688 -5.702 1.00 96.69 109 ARG A N 1
ATOM 788 C CA . ARG A 1 109 ? -6.813 -12.079 -5.402 1.00 96.69 109 ARG A CA 1
ATOM 789 C C . ARG A 1 109 ? -7.596 -10.999 -4.641 1.00 96.69 109 ARG A C 1
ATOM 791 O O . ARG A 1 109 ? -8.725 -11.249 -4.214 1.00 96.69 109 ARG A O 1
ATOM 798 N N . ALA A 1 110 ? -7.029 -9.808 -4.464 1.00 97.25 110 ALA A N 1
ATOM 799 C CA . ALA A 1 110 ? -7.677 -8.684 -3.802 1.00 97.25 110 ALA A CA 1
ATOM 800 C C . ALA A 1 110 ? -8.939 -8.223 -4.546 1.00 97.25 110 ALA A C 1
ATOM 802 O O . ALA A 1 110 ? -9.128 -8.455 -5.744 1.00 97.25 110 ALA A O 1
ATOM 803 N N . THR A 1 111 ? -9.799 -7.491 -3.838 1.00 97.69 111 THR A N 1
ATOM 804 C CA . THR A 1 111 ? -10.957 -6.848 -4.465 1.00 97.69 111 THR A CA 1
ATOM 805 C C . THR A 1 111 ? -10.489 -5.648 -5.284 1.00 97.69 111 THR A C 1
ATOM 807 O O . THR A 1 111 ? -10.068 -4.636 -4.724 1.00 97.69 111 THR A O 1
ATOM 810 N N . LEU A 1 112 ? -10.585 -5.744 -6.611 1.00 97.88 112 LEU A N 1
ATOM 811 C CA . LEU A 1 112 ? -10.227 -4.653 -7.514 1.00 97.88 112 LEU A CA 1
ATOM 812 C C . LEU A 1 112 ? -11.411 -3.718 -7.754 1.00 97.88 112 LEU A C 1
ATOM 814 O O . LEU A 1 112 ? -12.483 -4.142 -8.184 1.00 97.88 112 LEU A O 1
ATOM 818 N N . HIS A 1 113 ? -11.170 -2.427 -7.575 1.00 97.38 113 HIS A N 1
ATOM 819 C CA . HIS A 1 113 ? -12.092 -1.356 -7.925 1.00 97.38 113 HIS A CA 1
ATOM 820 C C . HIS A 1 113 ? -11.559 -0.600 -9.146 1.00 97.38 113 HIS A C 1
ATOM 822 O O . HIS A 1 113 ? -10.350 -0.540 -9.397 1.00 97.38 113 HIS A O 1
ATOM 828 N N . SER A 1 114 ? -12.458 -0.038 -9.953 1.00 94.75 114 SER A N 1
ATOM 829 C CA . SER A 1 114 ? -12.069 0.828 -11.077 1.00 94.75 114 SER A CA 1
ATOM 830 C C . SER A 1 114 ? -11.665 2.226 -10.611 1.00 94.75 114 SER A C 1
ATOM 832 O O . SER A 1 114 ? -10.788 2.835 -11.211 1.00 94.75 114 SER A O 1
ATOM 834 N N . ARG A 1 115 ? -12.294 2.705 -9.536 1.00 94.88 115 ARG A N 1
ATOM 835 C CA . ARG A 1 115 ? -12.097 4.017 -8.914 1.00 94.88 115 ARG A CA 1
ATOM 836 C C . ARG A 1 115 ? -12.388 3.937 -7.420 1.00 94.88 115 ARG A C 1
ATOM 838 O O . ARG A 1 115 ? -13.114 3.036 -6.986 1.00 94.88 115 ARG A O 1
ATOM 845 N N . LEU A 1 116 ? -11.873 4.885 -6.647 1.00 94.44 116 LEU A N 1
ATOM 846 C CA . LEU A 1 116 ? -11.997 4.875 -5.191 1.00 94.44 116 LEU A CA 1
ATOM 847 C C . LEU A 1 116 ? -13.445 5.065 -4.706 1.00 94.44 116 LEU A C 1
ATOM 849 O O . LEU A 1 116 ? -13.846 4.470 -3.708 1.00 94.44 116 LEU A O 1
ATOM 853 N N . GLU A 1 117 ? -14.282 5.788 -5.449 1.00 94.56 117 GLU A N 1
ATOM 854 C CA . GLU A 1 117 ? -15.718 5.930 -5.165 1.00 94.56 117 GLU A CA 1
ATOM 855 C C . GLU A 1 117 ? -16.489 4.612 -5.310 1.00 94.56 117 GLU A C 1
ATOM 857 O O . GLU A 1 117 ? -17.600 4.485 -4.803 1.00 94.56 117 GLU A O 1
ATOM 862 N N . GLY A 1 118 ? -15.914 3.627 -6.009 1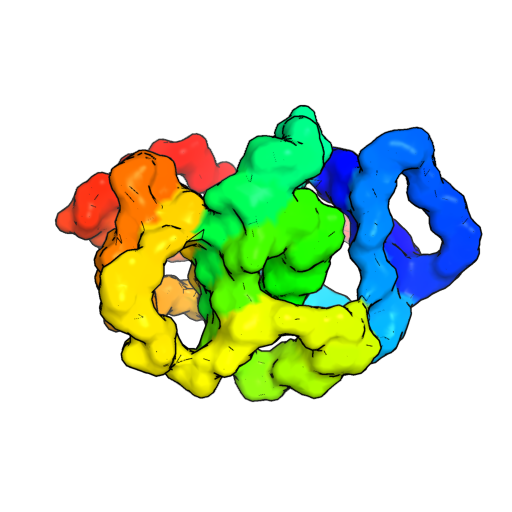.00 92.88 118 GLY A N 1
ATOM 863 C CA . GLY A 1 118 ? -16.475 2.282 -6.117 1.00 92.88 118 GLY A CA 1
ATOM 864 C C . GLY A 1 118 ? -16.348 1.464 -4.830 1.00 92.88 118 GLY A C 1
ATOM 865 O O . GLY A 1 118 ? -17.060 0.473 -4.671 1.00 92.88 118 GLY A O 1
ATOM 866 N N . VAL A 1 119 ? -15.488 1.881 -3.893 1.00 94.12 119 VAL A N 1
ATOM 867 C CA . VAL A 1 119 ? -15.332 1.199 -2.605 1.00 94.12 119 VAL A CA 1
ATOM 868 C C . VAL A 1 119 ? -16.618 1.388 -1.779 1.00 94.12 119 VAL A C 1
ATOM 870 O O . VAL A 1 119 ? -16.975 2.530 -1.476 1.00 94.12 119 VAL A O 1
ATOM 873 N N . PRO A 1 120 ? -17.317 0.311 -1.362 1.00 90.19 120 PRO A N 1
ATOM 874 C CA . PRO A 1 120 ? -18.628 0.413 -0.713 1.00 90.19 120 PRO A CA 1
ATOM 875 C C . PRO A 1 120 ? -18.612 1.241 0.569 1.00 90.19 120 PRO A C 1
ATOM 877 O O . PRO A 1 120 ? -17.741 1.040 1.414 1.00 90.19 120 PRO A O 1
ATOM 880 N N . ASP A 1 121 ? -19.560 2.163 0.738 1.00 84.62 121 ASP A N 1
ATOM 881 C CA . ASP A 1 121 ? -19.720 2.961 1.964 1.00 84.62 121 ASP A CA 1
ATOM 882 C C . ASP A 1 121 ? -19.838 2.091 3.227 1.00 84.62 121 ASP A C 1
ATOM 884 O O . ASP A 1 121 ? -20.304 0.953 3.189 1.00 84.62 121 ASP A O 1
ATOM 888 N N . GLY A 1 122 ? -19.336 2.603 4.356 1.00 85.38 122 GLY A N 1
ATOM 889 C CA . GLY A 1 122 ? -19.241 1.847 5.615 1.00 85.38 122 GLY A CA 1
ATOM 890 C C . GLY A 1 122 ? -18.126 0.791 5.647 1.00 85.38 122 GLY A C 1
ATOM 891 O O . GLY A 1 122 ? -17.924 0.132 6.669 1.00 85.38 122 GLY A O 1
ATOM 892 N N . ARG A 1 123 ? -17.366 0.627 4.556 1.00 91.06 123 ARG A N 1
ATOM 893 C CA . ARG A 1 123 ? -16.149 -0.190 4.537 1.00 91.06 123 ARG A CA 1
ATOM 894 C C . ARG A 1 123 ? -14.969 0.615 5.083 1.00 91.06 123 ARG A C 1
ATOM 896 O O . ARG A 1 123 ? -14.557 1.596 4.465 1.00 91.06 123 ARG A O 1
ATOM 903 N N . PHE A 1 124 ? -14.429 0.163 6.217 1.00 95.44 124 PHE A N 1
ATOM 904 C CA . PHE A 1 124 ? -13.291 0.791 6.888 1.00 95.44 124 PHE A CA 1
ATOM 905 C C . PHE A 1 124 ? -12.043 -0.100 6.900 1.00 95.44 124 PHE A C 1
ATOM 907 O O . PHE A 1 124 ? -12.144 -1.323 7.043 1.00 95.44 124 PHE A O 1
ATOM 914 N N . PHE A 1 125 ? -10.875 0.532 6.814 1.00 97.44 125 PHE A N 1
ATOM 915 C CA . PHE A 1 125 ? -9.558 -0.092 6.714 1.00 97.44 125 PHE A CA 1
ATOM 916 C C . PHE A 1 125 ? -8.641 0.389 7.842 1.00 97.44 125 PHE A C 1
ATOM 918 O O . PHE A 1 125 ? -8.818 1.477 8.389 1.00 97.44 125 PHE A O 1
ATOM 925 N N . HIS A 1 126 ? -7.671 -0.445 8.207 1.00 97.44 126 HIS A N 1
ATOM 926 C CA . HIS A 1 126 ? -6.648 -0.099 9.200 1.00 97.44 126 HIS A CA 1
ATOM 927 C C . HIS A 1 126 ? -5.506 0.673 8.536 1.00 97.44 126 HIS A C 1
ATOM 929 O O . HIS A 1 126 ? -4.956 1.592 9.136 1.00 97.44 126 HIS A O 1
ATOM 935 N N . TYR A 1 127 ? -5.211 0.329 7.280 1.00 97.38 127 TYR A N 1
ATOM 936 C CA . TYR A 1 127 ? -4.196 0.977 6.464 1.00 97.38 127 TYR A CA 1
ATOM 937 C C . TYR A 1 127 ? -4.805 1.417 5.138 1.00 97.38 127 TYR A C 1
ATOM 939 O O . TYR A 1 127 ? -5.472 0.634 4.459 1.00 97.38 127 TYR A O 1
ATOM 947 N N . ALA A 1 128 ? -4.556 2.669 4.780 1.00 97.56 128 ALA A N 1
ATOM 948 C CA . ALA A 1 128 ? -4.757 3.203 3.448 1.00 97.56 128 ALA A CA 1
ATOM 949 C C . ALA A 1 128 ? -3.388 3.591 2.886 1.00 97.56 128 ALA A C 1
ATOM 951 O O . ALA A 1 128 ? -2.590 4.207 3.590 1.00 97.56 128 ALA A O 1
ATOM 952 N N . LEU A 1 129 ? -3.108 3.236 1.638 1.00 97.69 129 LEU A N 1
ATOM 953 C CA . LEU A 1 129 ? -1.858 3.566 0.968 1.00 97.69 129 LEU A CA 1
ATOM 954 C C . LEU A 1 129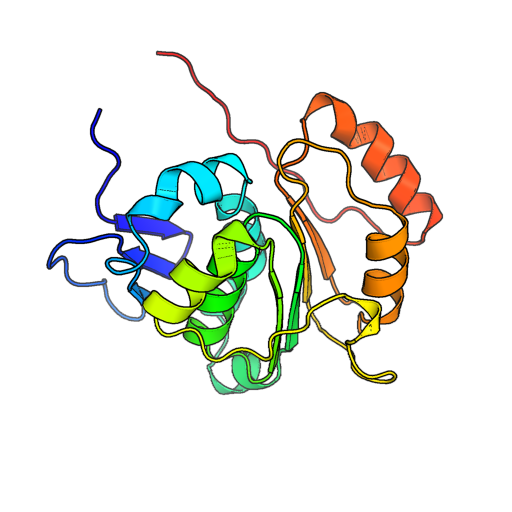 ? -2.164 4.254 -0.359 1.00 97.69 129 LEU A C 1
ATOM 956 O O . LEU A 1 129 ? -2.990 3.766 -1.126 1.00 97.69 129 LEU A O 1
ATOM 960 N N . GLN A 1 130 ? -1.505 5.377 -0.620 1.00 97.44 130 GLN A N 1
ATOM 961 C CA . GLN A 1 130 ? -1.662 6.152 -1.844 1.00 97.44 130 GLN A CA 1
ATOM 962 C C . GLN A 1 130 ? -0.305 6.322 -2.515 1.00 97.44 130 GLN A C 1
ATOM 964 O O . GLN A 1 130 ? 0.586 6.980 -1.973 1.00 97.44 130 GLN A O 1
ATOM 969 N N . GLY A 1 131 ? -0.173 5.717 -3.690 1.00 96.62 131 GLY A N 1
ATOM 970 C CA . GLY A 1 131 ? 0.967 5.919 -4.567 1.00 96.62 131 GLY A CA 1
ATOM 971 C C . GLY A 1 131 ? 0.789 7.188 -5.384 1.00 96.62 131 GLY A C 1
ATOM 972 O O . GLY A 1 131 ? -0.290 7.432 -5.928 1.00 96.62 131 GLY A O 1
ATOM 973 N N . CYS A 1 132 ? 1.844 7.994 -5.463 1.00 95.19 132 CYS A N 1
ATOM 974 C CA . CYS A 1 132 ? 1.809 9.293 -6.131 1.00 95.19 132 CYS A CA 1
ATOM 975 C C . CYS A 1 132 ? 2.530 9.310 -7.490 1.00 95.19 132 CYS A C 1
ATOM 977 O O . CYS A 1 132 ? 2.398 10.293 -8.212 1.00 95.19 132 CYS A O 1
ATOM 979 N N . GLY A 1 133 ? 3.283 8.264 -7.859 1.00 90.12 133 GLY A N 1
ATOM 980 C CA . GLY A 1 133 ? 3.922 8.151 -9.183 1.00 90.12 133 GLY A CA 1
ATOM 981 C C . GLY A 1 133 ? 4.835 9.330 -9.549 1.00 90.12 133 GLY A C 1
ATOM 982 O O . GLY A 1 133 ? 4.773 9.849 -10.659 1.00 90.12 133 GLY A O 1
ATOM 983 N N . ASN A 1 134 ? 5.642 9.799 -8.597 1.00 88.69 134 ASN A N 1
ATOM 984 C CA . ASN A 1 134 ? 6.478 11.008 -8.636 1.00 88.69 134 ASN A CA 1
ATOM 985 C C . ASN A 1 134 ? 5.721 12.349 -8.658 1.00 88.69 134 ASN A C 1
ATOM 987 O O . ASN A 1 134 ? 6.341 13.407 -8.782 1.00 88.69 134 ASN A O 1
ATOM 991 N N . GLY A 1 135 ? 4.400 12.327 -8.493 1.00 91.31 135 GLY A N 1
ATOM 992 C CA . GLY A 1 135 ? 3.556 13.504 -8.325 1.00 91.31 135 GLY A CA 1
ATOM 993 C C . GLY A 1 135 ? 3.258 13.844 -6.864 1.00 91.31 135 GLY A C 1
ATOM 994 O O . GLY A 1 135 ? 3.735 13.210 -5.923 1.00 91.31 135 GLY A O 1
ATOM 995 N N . GLU A 1 136 ? 2.433 14.869 -6.678 1.00 93.31 136 GLU A N 1
ATOM 996 C CA . GLU A 1 136 ? 1.771 15.134 -5.402 1.00 93.31 136 GLU A CA 1
ATOM 997 C C . GLU A 1 136 ? 0.580 14.184 -5.213 1.00 93.31 136 GLU A C 1
ATOM 999 O O . GLU A 1 136 ? -0.008 13.733 -6.200 1.00 93.31 136 GLU A O 1
ATOM 1004 N N . PRO A 1 137 ? 0.194 13.874 -3.966 1.00 93.94 137 PRO A N 1
ATOM 1005 C CA . PRO A 1 137 ? -0.997 13.077 -3.728 1.00 93.94 137 PRO A CA 1
ATOM 1006 C C . PRO A 1 137 ? -2.253 13.801 -4.229 1.00 93.94 137 PRO A C 1
ATOM 1008 O O . PRO A 1 137 ? -2.468 14.982 -3.949 1.00 93.94 137 PRO A O 1
ATOM 1011 N N . ASP A 1 138 ? -3.132 13.071 -4.915 1.00 93.19 138 ASP A N 1
ATOM 1012 C CA . ASP A 1 138 ? -4.458 13.578 -5.260 1.00 93.19 138 ASP A CA 1
ATOM 1013 C C . ASP A 1 138 ? -5.270 13.799 -3.973 1.00 93.19 138 ASP A C 1
ATOM 1015 O O . ASP A 1 138 ? -5.519 12.875 -3.183 1.00 93.19 138 ASP A O 1
ATOM 1019 N N . MET A 1 139 ? -5.673 15.050 -3.744 1.00 92.50 139 MET A N 1
ATOM 1020 C CA . MET A 1 139 ? -6.407 15.454 -2.549 1.00 92.50 139 MET A CA 1
ATOM 1021 C C . MET A 1 139 ? -7.864 14.976 -2.538 1.00 92.50 139 MET A C 1
ATOM 1023 O O . MET A 1 139 ? -8.438 14.836 -1.453 1.00 92.50 139 MET A O 1
ATOM 1027 N N . ASN A 1 140 ? -8.478 14.702 -3.691 1.00 92.38 140 ASN A N 1
ATOM 1028 C CA . ASN A 1 140 ? -9.797 14.071 -3.750 1.00 92.38 140 ASN A CA 1
ATOM 1029 C C . ASN A 1 140 ? -9.703 12.635 -3.238 1.00 92.38 140 ASN A C 1
ATOM 1031 O O . ASN A 1 140 ? -10.435 12.269 -2.311 1.00 92.38 140 ASN A O 1
ATOM 1035 N N . ASP A 1 141 ? -8.734 11.873 -3.748 1.00 93.31 141 ASP A N 1
ATOM 1036 C CA . ASP A 1 141 ? -8.478 10.512 -3.280 1.00 93.31 141 ASP A CA 1
ATOM 1037 C C . ASP A 1 141 ? -8.113 10.501 -1.798 1.00 93.31 141 ASP A C 1
ATOM 1039 O O . ASP A 1 141 ? -8.695 9.751 -1.019 1.00 93.31 141 ASP A O 1
ATOM 1043 N N . SER A 1 142 ? -7.249 11.414 -1.359 1.00 93.56 142 SER A N 1
ATOM 1044 C CA . SER A 1 142 ? -6.865 11.548 0.052 1.00 93.56 142 SER A CA 1
ATOM 1045 C C . SER A 1 142 ? -8.062 11.773 0.975 1.00 93.56 142 SER A C 1
ATOM 1047 O O . SER A 1 142 ? -8.156 11.188 2.057 1.00 93.56 142 SER A O 1
ATOM 1049 N N . ASN A 1 143 ? -9.008 12.617 0.555 1.00 93.00 143 ASN A N 1
ATOM 1050 C CA . ASN A 1 143 ? -10.226 12.878 1.317 1.00 93.00 143 ASN A CA 1
ATOM 1051 C C . ASN A 1 143 ? -11.146 11.657 1.372 1.00 93.00 143 ASN A C 1
ATOM 1053 O O . ASN A 1 143 ? -11.755 11.405 2.417 1.00 93.00 143 ASN A O 1
ATOM 1057 N N . LEU A 1 144 ? -11.249 10.907 0.275 1.00 93.69 144 LEU A N 1
ATOM 1058 C CA . LEU A 1 144 ? -11.991 9.653 0.239 1.00 93.69 144 LEU A CA 1
ATOM 1059 C C . LEU A 1 144 ? -11.324 8.609 1.140 1.00 93.69 144 LEU A C 1
ATOM 1061 O O . LEU A 1 144 ? -11.992 8.084 2.029 1.00 93.69 144 LEU A O 1
ATOM 1065 N N . LEU A 1 145 ? -10.013 8.385 1.005 1.00 94.94 145 LEU A N 1
ATOM 1066 C CA . LEU A 1 145 ? -9.228 7.468 1.838 1.00 94.94 145 LEU A CA 1
ATOM 1067 C C . LEU A 1 145 ? -9.377 7.789 3.324 1.00 94.94 145 LEU A C 1
ATOM 1069 O O . LEU A 1 145 ? -9.651 6.889 4.116 1.00 94.94 145 LEU A O 1
ATOM 1073 N N . ARG A 1 146 ? -9.304 9.071 3.707 1.00 93.31 146 ARG A N 1
ATOM 1074 C CA . ARG A 1 146 ? -9.522 9.514 5.093 1.00 93.31 146 ARG A CA 1
ATOM 1075 C C . ARG A 1 146 ? -10.861 9.037 5.651 1.00 93.31 146 ARG A C 1
ATOM 1077 O O . ARG A 1 146 ? -10.927 8.605 6.796 1.00 93.31 146 ARG A O 1
ATOM 1084 N N . ARG A 1 147 ? -11.930 9.081 4.851 1.00 92.44 147 ARG A N 1
ATOM 1085 C CA . ARG A 1 147 ? -13.269 8.609 5.253 1.00 92.44 147 ARG A CA 1
ATOM 1086 C C . ARG A 1 147 ? -13.375 7.085 5.307 1.00 92.44 147 ARG A C 1
ATOM 1088 O O . ARG A 1 147 ? -14.337 6.573 5.872 1.00 92.44 147 ARG A O 1
ATOM 1095 N N . ARG A 1 148 ? -12.420 6.363 4.714 1.00 95.19 148 ARG A N 1
ATOM 1096 C CA . ARG A 1 148 ? -12.344 4.896 4.728 1.00 95.19 148 ARG A CA 1
ATOM 1097 C C . ARG A 1 148 ? -11.425 4.358 5.818 1.00 95.19 148 ARG A C 1
ATOM 1099 O O . ARG A 1 148 ? -11.339 3.146 5.974 1.00 95.19 148 ARG A O 1
ATOM 1106 N N . LEU A 1 149 ? -10.760 5.205 6.593 1.00 95.88 149 LEU A N 1
ATOM 1107 C CA . LEU A 1 149 ? -9.945 4.747 7.712 1.00 95.88 149 LEU A CA 1
ATOM 1108 C C . LEU A 1 149 ? -10.802 4.481 8.951 1.00 95.88 149 LEU A C 1
ATOM 1110 O O . LEU A 1 149 ? -11.751 5.205 9.252 1.00 95.88 149 LEU A O 1
ATOM 1114 N N . LYS A 1 150 ? -10.448 3.427 9.687 1.00 95.12 150 LYS A N 1
ATOM 1115 C CA . LYS A 1 150 ? -10.897 3.238 11.069 1.00 95.12 150 LYS A CA 1
ATOM 1116 C C . LYS A 1 150 ? -10.316 4.342 11.971 1.00 95.12 150 LYS A C 1
ATOM 1118 O O . LYS A 1 150 ? -9.320 4.961 11.595 1.00 95.12 150 LYS A O 1
ATOM 1123 N N . PRO A 1 151 ? -10.878 4.565 13.175 1.00 91.31 151 PRO A N 1
ATOM 1124 C CA . PRO A 1 151 ? -10.195 5.348 14.205 1.00 91.31 151 PRO A CA 1
ATOM 1125 C C . PRO A 1 151 ? -8.760 4.840 14.407 1.00 91.31 151 PRO A C 1
ATOM 1127 O O . PRO A 1 151 ? -8.552 3.628 14.440 1.00 91.31 151 PRO A O 1
ATOM 1130 N N . GLU A 1 152 ? -7.791 5.757 14.491 1.00 89.38 152 GLU A N 1
ATOM 1131 C CA . GLU A 1 152 ? -6.341 5.465 14.537 1.00 89.38 152 GLU A CA 1
ATOM 1132 C C . GLU A 1 152 ? -5.778 4.721 13.307 1.00 89.38 152 GLU A C 1
ATOM 1134 O O . GLU A 1 152 ? -4.643 4.243 13.320 1.00 89.38 152 GLU A O 1
ATOM 1139 N N . GLY A 1 153 ? -6.547 4.631 12.218 1.00 94.94 153 GLY A N 1
ATOM 1140 C CA . GLY A 1 153 ? -6.070 4.096 10.949 1.00 94.94 153 GLY A CA 1
ATOM 1141 C C . GLY A 1 153 ? -4.940 4.946 10.365 1.00 94.94 153 GLY A C 1
ATOM 1142 O O . GLY A 1 153 ? -4.879 6.161 10.559 1.00 94.94 153 GLY A O 1
ATOM 1143 N N . THR A 1 154 ? -4.040 4.301 9.627 1.00 96.00 154 THR A N 1
ATOM 1144 C CA . THR A 1 154 ? -2.857 4.952 9.053 1.00 96.00 154 THR A CA 1
ATOM 1145 C C . THR A 1 154 ? -3.050 5.213 7.565 1.00 96.00 154 THR A C 1
ATOM 1147 O O . THR A 1 154 ? -3.448 4.315 6.826 1.00 96.00 154 THR A O 1
ATOM 1150 N N . LEU A 1 155 ? -2.727 6.432 7.128 1.00 97.19 155 LEU A N 1
ATOM 1151 C CA . LEU A 1 155 ? -2.553 6.768 5.718 1.00 97.19 155 LEU A CA 1
ATOM 1152 C C . LEU A 1 155 ? -1.059 6.855 5.399 1.00 97.19 155 LEU A C 1
ATOM 1154 O O . LEU A 1 155 ? -0.347 7.657 6.002 1.00 97.19 155 LEU A O 1
ATOM 1158 N N . THR A 1 156 ? -0.602 6.057 4.441 1.00 96.75 156 THR A N 1
ATOM 1159 C CA . THR A 1 156 ? 0.765 6.101 3.915 1.00 96.75 156 THR A CA 1
ATOM 1160 C C . THR A 1 156 ? 0.748 6.691 2.514 1.00 96.75 156 THR A C 1
ATOM 1162 O O . THR A 1 156 ? 0.107 6.153 1.616 1.00 96.75 156 THR A O 1
ATOM 1165 N N . LEU A 1 157 ? 1.480 7.783 2.327 1.00 96.88 157 LEU A N 1
ATOM 1166 C CA . LEU A 1 157 ? 1.732 8.378 1.018 1.00 96.88 157 LEU A CA 1
ATOM 1167 C C . LEU A 1 157 ? 3.122 7.939 0.568 1.00 96.88 157 LEU A C 1
ATOM 1169 O O . LEU A 1 157 ? 4.057 7.988 1.370 1.00 96.88 157 LEU A O 1
ATOM 1173 N N . PHE A 1 158 ? 3.268 7.508 -0.679 1.00 95.50 158 PHE A N 1
ATOM 1174 C CA . PHE A 1 158 ? 4.552 7.042 -1.197 1.00 95.50 158 PHE A CA 1
ATOM 1175 C C . PHE A 1 158 ? 4.760 7.449 -2.655 1.00 95.50 158 PHE A C 1
ATOM 1177 O O . PHE A 1 158 ? 3.808 7.724 -3.382 1.00 95.50 158 PHE A O 1
ATOM 1184 N N . GLY A 1 159 ? 6.027 7.519 -3.067 1.00 94.19 159 GLY A N 1
ATOM 1185 C CA . GLY A 1 159 ? 6.384 7.895 -4.434 1.00 94.19 159 GLY A CA 1
ATOM 1186 C C . GLY A 1 159 ? 6.123 9.362 -4.764 1.00 94.19 159 GLY A C 1
ATOM 1187 O O . GLY A 1 159 ? 5.805 9.655 -5.904 1.00 94.19 159 GLY A O 1
ATOM 1188 N N . PHE A 1 160 ? 6.198 10.281 -3.798 1.00 94.44 160 PHE A N 1
ATOM 1189 C CA . PHE A 1 160 ? 6.155 11.725 -4.061 1.00 94.44 160 PHE A CA 1
ATOM 1190 C C . PHE A 1 160 ? 7.555 12.350 -3.890 1.00 94.44 160 PHE A C 1
ATOM 1192 O O . PHE A 1 160 ? 8.368 11.811 -3.132 1.00 94.44 160 PHE A O 1
ATOM 1199 N N . PRO A 1 161 ? 7.862 13.486 -4.547 1.00 92.56 161 PRO A N 1
ATOM 1200 C CA . PRO A 1 161 ? 9.176 14.123 -4.445 1.00 92.56 161 PRO A CA 1
ATOM 1201 C C . PRO A 1 161 ? 9.491 14.624 -3.028 1.00 92.56 161 PRO A C 1
ATOM 1203 O O . PRO A 1 161 ? 8.649 15.253 -2.389 1.00 92.56 161 PRO A O 1
ATOM 1206 N N . GLU A 1 162 ? 10.733 14.455 -2.562 1.00 92.06 162 GLU A N 1
ATOM 1207 C CA . GLU A 1 162 ? 11.173 14.925 -1.233 1.00 92.06 162 GLU A CA 1
ATOM 1208 C C . GLU A 1 162 ? 10.907 16.419 -1.004 1.00 92.06 162 GLU A C 1
ATOM 1210 O O . GLU A 1 162 ? 10.459 16.824 0.071 1.00 92.06 162 GLU A O 1
ATOM 1215 N N . SER A 1 163 ? 11.084 17.236 -2.046 1.00 93.25 163 SER A N 1
ATOM 1216 C CA . SER A 1 163 ? 10.822 18.679 -2.012 1.00 93.25 163 SER A CA 1
ATOM 1217 C C . SER A 1 163 ? 9.379 19.040 -1.634 1.00 93.25 163 SER A C 1
ATOM 1219 O O . SER A 1 163 ? 9.125 20.168 -1.213 1.00 93.25 163 SER A O 1
ATOM 1221 N N . LYS A 1 164 ? 8.438 18.093 -1.740 1.00 94.25 164 LYS A N 1
ATOM 1222 C CA . LYS A 1 164 ? 7.019 18.269 -1.411 1.00 94.25 164 LYS A CA 1
ATOM 1223 C C . LYS A 1 164 ? 6.646 17.844 0.005 1.00 94.25 164 LYS A C 1
ATOM 1225 O O . LYS A 1 164 ? 5.528 18.127 0.430 1.00 94.25 164 LYS A O 1
ATOM 1230 N N . LEU A 1 165 ? 7.556 17.239 0.776 1.00 93.00 165 LEU A N 1
ATOM 1231 C CA . LEU A 1 165 ? 7.249 16.692 2.105 1.00 93.00 165 LEU A CA 1
ATOM 1232 C C . LEU A 1 165 ? 6.573 17.706 3.032 1.00 93.00 165 LEU A C 1
ATOM 1234 O O . LEU A 1 165 ? 5.547 17.404 3.640 1.00 93.00 165 LEU A O 1
ATOM 1238 N N . MET A 1 166 ? 7.144 18.907 3.149 1.00 94.06 166 MET A N 1
ATOM 1239 C CA . MET A 1 166 ? 6.635 19.915 4.081 1.00 94.06 166 MET A CA 1
ATOM 1240 C C . MET A 1 166 ? 5.276 20.473 3.649 1.00 94.06 166 MET A C 1
ATOM 1242 O O . MET A 1 166 ? 4.413 20.695 4.498 1.00 94.06 166 MET A O 1
ATOM 1246 N N . GLU A 1 167 ? 5.068 20.663 2.346 1.00 94.88 167 GLU A N 1
ATOM 1247 C CA . GLU A 1 167 ? 3.793 21.111 1.773 1.00 94.88 167 GLU A CA 1
ATOM 1248 C C . GLU A 1 167 ? 2.692 20.064 1.994 1.00 94.88 167 GLU A C 1
ATOM 1250 O O . GLU A 1 167 ? 1.602 20.381 2.481 1.00 94.88 167 GLU A O 1
ATOM 1255 N N . ILE A 1 168 ? 3.009 18.794 1.735 1.00 94.69 168 ILE A N 1
ATOM 1256 C CA . ILE A 1 168 ? 2.119 17.660 1.990 1.00 94.69 168 ILE A CA 1
ATOM 1257 C C . ILE A 1 168 ? 1.797 17.583 3.485 1.00 94.69 168 ILE A C 1
ATOM 1259 O O . ILE A 1 168 ? 0.629 17.601 3.864 1.00 94.69 168 ILE A O 1
ATOM 1263 N N . PHE A 1 169 ? 2.792 17.600 4.372 1.00 94.50 169 PHE A N 1
ATOM 1264 C CA . PHE A 1 169 ? 2.546 17.558 5.816 1.00 94.50 169 PHE A CA 1
ATOM 1265 C C . PHE A 1 169 ? 1.599 18.676 6.294 1.00 94.50 169 PHE A C 1
ATOM 1267 O O . PHE A 1 169 ? 0.652 18.426 7.049 1.00 94.50 169 PHE A O 1
ATOM 1274 N N . GLN A 1 170 ? 1.792 19.909 5.819 1.00 94.44 170 GLN A N 1
ATOM 1275 C CA . GLN A 1 170 ? 0.903 21.027 6.148 1.00 94.44 170 GLN A CA 1
ATOM 1276 C C . GLN A 1 170 ? -0.530 20.806 5.642 1.00 94.44 170 GLN A C 1
ATOM 1278 O O . GLN A 1 170 ? -1.488 21.127 6.346 1.00 94.44 170 GLN A O 1
ATOM 1283 N N . SER A 1 171 ? -0.702 20.238 4.451 1.00 94.44 171 SER A N 1
ATOM 1284 C CA . SER A 1 171 ? -2.024 19.919 3.906 1.00 94.44 171 SER A CA 1
ATOM 1285 C C . SER A 1 171 ? -2.735 18.825 4.709 1.00 94.44 171 SER A C 1
ATOM 1287 O O . SER A 1 171 ? -3.904 18.981 5.064 1.00 94.44 171 SER A O 1
ATOM 1289 N N . TYR A 1 172 ? -2.036 17.753 5.086 1.00 95.00 172 TYR A N 1
ATOM 1290 C CA . TYR A 1 172 ? -2.643 16.632 5.813 1.00 95.00 172 TYR A CA 1
ATOM 1291 C C . TYR A 1 172 ? -2.870 16.924 7.299 1.00 95.00 172 TYR A C 1
ATOM 1293 O O . TYR A 1 172 ? -3.858 16.454 7.866 1.00 95.00 172 TYR A O 1
ATOM 1301 N N . SER A 1 173 ? -2.044 17.766 7.923 1.00 94.00 173 SER A N 1
ATOM 1302 C CA . SER A 1 173 ? -2.306 18.252 9.287 1.00 94.00 173 SER A CA 1
ATOM 1303 C C . SER A 1 173 ? -3.609 19.054 9.375 1.00 94.00 173 SER A C 1
ATOM 1305 O O . SER A 1 173 ? -4.385 18.862 10.310 1.00 94.00 173 SER A O 1
ATOM 1307 N N . LYS A 1 174 ? -3.937 19.858 8.351 1.00 92.44 174 LYS A N 1
ATOM 1308 C CA . LYS A 1 174 ? -5.243 20.539 8.239 1.00 92.44 174 LYS A CA 1
ATOM 1309 C C . LYS A 1 174 ? -6.415 19.563 8.068 1.00 92.44 174 LYS A C 1
ATOM 1311 O O . LYS A 1 174 ? -7.542 19.906 8.414 1.00 92.44 174 LYS A O 1
ATOM 1316 N N . LEU A 1 175 ? -6.166 18.349 7.570 1.00 89.69 175 LEU A N 1
ATOM 1317 C CA . LEU A 1 175 ? -7.160 17.271 7.478 1.00 89.69 175 LEU A CA 1
ATOM 1318 C C . LEU A 1 175 ? -7.302 16.450 8.773 1.00 89.69 175 LEU A C 1
ATOM 1320 O O . LEU A 1 175 ? -8.156 15.556 8.831 1.00 89.69 175 LEU A O 1
ATOM 1324 N N . GLY A 1 176 ? -6.509 16.768 9.802 1.00 90.19 176 GLY A N 1
ATOM 1325 C CA . GLY A 1 176 ? -6.518 16.108 11.107 1.00 90.19 176 GLY A CA 1
ATOM 1326 C C . GLY A 1 176 ? -5.545 14.935 11.236 1.00 90.19 176 GLY A C 1
ATOM 1327 O O . GLY A 1 176 ? -5.636 14.192 12.209 1.00 90.19 176 GLY A O 1
ATOM 1328 N N . PHE A 1 177 ? -4.625 14.746 10.285 1.00 92.94 177 PHE A N 1
ATOM 1329 C CA . PHE A 1 177 ? -3.594 13.714 10.394 1.00 92.94 177 PHE A CA 1
ATOM 1330 C C . PHE A 1 177 ? -2.393 14.189 11.216 1.00 92.94 177 PHE A C 1
ATOM 1332 O O . PHE A 1 177 ? -1.977 15.346 11.138 1.00 92.94 177 PHE A O 1
ATOM 1339 N N . SER A 1 178 ? -1.790 13.263 11.960 1.00 91.75 178 SER A N 1
ATOM 1340 C CA . SER A 1 178 ? -0.477 13.443 12.577 1.00 91.75 178 SER A CA 1
ATOM 1341 C C . SER A 1 178 ? 0.588 12.696 11.775 1.00 91.75 178 SER A C 1
ATOM 1343 O O . SER A 1 178 ? 0.358 11.585 11.295 1.00 91.75 178 SER A O 1
ATOM 1345 N N . LEU A 1 179 ? 1.768 13.303 11.622 1.00 91.31 179 LEU A N 1
ATOM 1346 C CA . LEU A 1 179 ? 2.897 12.639 10.978 1.00 91.31 179 LEU A CA 1
ATOM 1347 C C . LEU A 1 179 ? 3.491 11.605 11.936 1.00 91.31 179 LEU A C 1
ATOM 1349 O O . LEU A 1 179 ? 3.900 11.946 13.045 1.00 91.31 179 LEU A O 1
ATOM 1353 N N . ARG A 1 180 ? 3.542 10.345 11.497 1.00 88.88 180 ARG A N 1
ATOM 1354 C CA . ARG A 1 180 ? 4.142 9.238 12.260 1.00 88.88 180 ARG A CA 1
ATOM 1355 C C . ARG A 1 180 ? 5.573 8.920 11.828 1.00 88.88 180 ARG A C 1
ATOM 1357 O O . ARG A 1 180 ? 6.354 8.449 12.644 1.00 88.88 180 ARG A O 1
ATOM 1364 N N . GLY A 1 181 ? 5.918 9.199 10.574 1.00 88.81 181 GLY A N 1
ATOM 1365 C CA . GLY A 1 181 ? 7.256 9.000 10.031 1.00 88.81 181 GLY A CA 1
ATOM 1366 C C . GLY A 1 181 ? 7.343 9.444 8.575 1.00 88.81 181 GLY A C 1
ATOM 1367 O O . GLY A 1 181 ? 6.324 9.577 7.899 1.00 88.81 181 GLY A O 1
ATOM 1368 N N . SER A 1 182 ? 8.566 9.675 8.111 1.00 89.81 182 SER A N 1
ATOM 1369 C CA . SER A 1 182 ? 8.901 9.983 6.720 1.00 89.81 182 SER A CA 1
ATOM 1370 C C . SER A 1 182 ? 10.262 9.378 6.396 1.00 89.81 182 SER A C 1
ATOM 1372 O O . SER A 1 182 ? 11.132 9.327 7.267 1.00 89.81 182 SER A O 1
ATOM 1374 N N . GLY A 1 183 ? 10.458 8.953 5.155 1.00 86.56 183 GLY A N 1
ATOM 1375 C CA . GLY A 1 183 ? 11.724 8.409 4.686 1.00 86.56 183 GLY A CA 1
ATOM 1376 C C . GLY A 1 183 ? 11.894 8.659 3.197 1.00 86.56 183 GLY A C 1
ATOM 1377 O O . GLY A 1 183 ? 10.906 8.763 2.472 1.00 86.56 183 GLY A O 1
ATOM 1378 N N . PHE A 1 184 ? 13.149 8.756 2.774 1.00 83.19 184 PHE A N 1
ATOM 1379 C CA . PHE A 1 184 ? 13.536 8.911 1.379 1.00 83.19 184 PHE A CA 1
ATOM 1380 C C . PHE A 1 184 ? 14.642 7.920 1.066 1.00 83.19 184 PHE A C 1
ATOM 1382 O O . PHE A 1 184 ? 15.523 7.666 1.893 1.00 83.19 184 PHE A O 1
ATOM 1389 N N . GLN A 1 185 ? 14.608 7.376 -0.143 1.00 70.75 185 GLN A N 1
ATOM 1390 C CA . GLN A 1 185 ? 15.723 6.604 -0.653 1.00 70.75 185 GLN A CA 1
ATOM 1391 C C . GLN A 1 185 ? 16.871 7.573 -0.938 1.00 70.75 185 GLN A C 1
ATOM 1393 O O . GLN A 1 185 ? 16.767 8.433 -1.810 1.00 70.75 185 GLN A O 1
ATOM 1398 N N . SER A 1 186 ? 17.970 7.446 -0.195 1.00 55.62 186 SER A N 1
ATOM 1399 C CA . SER A 1 186 ? 19.201 8.141 -0.556 1.00 55.62 186 SER A CA 1
ATOM 1400 C C . SER A 1 186 ? 19.719 7.527 -1.852 1.00 55.62 186 SER A C 1
ATOM 1402 O O . SER A 1 186 ? 20.210 6.398 -1.858 1.00 55.62 186 SER A O 1
ATOM 1404 N N . LEU A 1 187 ? 19.601 8.258 -2.961 1.00 48.97 187 LEU A N 1
ATOM 1405 C CA . LEU A 1 187 ? 20.403 7.996 -4.150 1.00 48.97 187 LEU A CA 1
ATOM 1406 C C . LEU A 1 187 ? 21.839 8.408 -3.820 1.00 48.97 187 LEU A C 1
ATOM 1408 O O . LEU A 1 187 ? 22.298 9.489 -4.185 1.00 48.97 187 LEU A O 1
ATOM 1412 N N . SER A 1 188 ? 22.566 7.556 -3.099 1.00 34.62 188 SER A N 1
ATOM 1413 C CA . SER A 1 188 ? 24.018 7.642 -3.098 1.00 34.62 188 SER A CA 1
ATOM 1414 C C . SER A 1 188 ? 24.490 7.283 -4.506 1.00 34.62 188 SER A C 1
ATOM 1416 O O . SER A 1 188 ? 24.624 6.106 -4.838 1.00 34.62 188 SER A O 1
ATOM 1418 N N . MET A 1 189 ? 24.698 8.303 -5.343 1.00 33.84 189 MET A N 1
ATOM 1419 C CA . MET A 1 189 ? 25.574 8.186 -6.503 1.00 33.84 189 MET A CA 1
ATOM 1420 C C . MET A 1 189 ? 26.961 7.798 -5.986 1.00 33.84 189 MET A C 1
ATOM 1422 O O . MET A 1 189 ? 27.622 8.604 -5.329 1.00 33.84 189 MET A O 1
ATOM 1426 N N . VAL A 1 190 ? 27.367 6.561 -6.260 1.00 33.41 190 VAL A N 1
ATOM 1427 C CA . VAL A 1 190 ? 28.772 6.143 -6.270 1.00 33.41 190 VAL A CA 1
ATOM 1428 C C . VAL A 1 190 ? 29.081 5.665 -7.674 1.00 33.41 190 VAL A C 1
ATOM 1430 O O . VAL A 1 190 ? 28.286 4.844 -8.187 1.00 33.41 190 VAL A O 1
#

pLDDT: mean 90.7, std 10.88, range [33.41, 98.38]